Protein AF-A0A183MLJ4-F1 (afdb_monomer_lite)

Radius of gyration: 19.02 Å; chains: 1; bounding box: 50×41×54 Å

Sequence (228 aa):
MSKSRGNQIDPIVEQSALLSDELNNNVITPAESDLLRYVLLRLPLLTFDGTYSREMARKMINTELVNWIGNLLSRITSESLNPEQSIIQINRKQVDDMFHDDNSDMEFFDNLDNISHHFDKFWWYEAQPHRAIEEVLRIIRQTNTFITRHSPWTEKELLKKQFILSVVSESLRICALLLQPVIPNLSIRLLHRLGIYYEGKKEQNQSNIINGARVLGENSGKFLRKIK

Organism: NCBI:txid48269

InterPro domains:
  IPR009080 Aminoacyl-tRNA synthetase, class Ia, anticodon-binding [SSF47323] (65-197)
  IPR015413 Methionyl/Leucyl tRNA synthetase [PF09334] (26-76)
  IPR023457 Methionine-tRNA synthetase, type 2 [PTHR43326] (1-202)

Structure (mmCIF, N/CA/C/O backbone):
data_AF-A0A183MLJ4-F1
#
_entry.id   AF-A0A183MLJ4-F1
#
loop_
_atom_site.group_PDB
_atom_site.id
_atom_site.type_symbol
_atom_site.label_atom_id
_atom_site.label_alt_id
_atom_site.label_comp_id
_atom_site.label_asym_id
_atom_site.label_entity_id
_atom_site.label_seq_id
_atom_site.pdbx_PDB_ins_code
_atom_site.Cartn_x
_atom_site.Cartn_y
_atom_site.Cartn_z
_atom_site.occupancy
_atom_site.B_iso_or_equiv
_atom_site.auth_seq_id
_atom_site.auth_comp_id
_atom_site.auth_asym_id
_atom_site.auth_atom_id
_atom_site.pdbx_PDB_model_num
ATOM 1 N N . MET A 1 1 ? 20.847 0.284 -25.171 1.00 70.31 1 MET A N 1
ATOM 2 C CA . MET A 1 1 ? 21.485 -1.018 -24.855 1.00 70.31 1 MET A CA 1
ATOM 3 C C . MET A 1 1 ? 22.006 -1.651 -26.140 1.00 70.31 1 MET A C 1
ATOM 5 O O . MET A 1 1 ? 21.315 -1.555 -27.144 1.00 70.31 1 MET A O 1
ATOM 9 N N . SER A 1 2 ? 23.196 -2.259 -26.148 1.00 71.25 2 SER A N 1
ATOM 10 C CA . SER A 1 2 ? 23.773 -2.922 -27.327 1.00 71.25 2 SER A CA 1
ATOM 11 C C . SER A 1 2 ? 24.481 -4.226 -26.957 1.00 71.25 2 SER A C 1
ATOM 13 O O . SER A 1 2 ? 25.351 -4.242 -26.085 1.00 71.25 2 SER A O 1
ATOM 15 N N . LYS A 1 3 ? 24.183 -5.299 -27.702 1.00 71.38 3 LYS A N 1
ATOM 16 C CA . LYS A 1 3 ? 24.902 -6.580 -27.606 1.00 71.38 3 LYS A CA 1
ATOM 17 C C . LYS A 1 3 ? 26.397 -6.414 -27.884 1.00 71.38 3 LYS A C 1
ATOM 19 O O . LYS A 1 3 ? 27.216 -6.985 -27.177 1.00 71.38 3 LYS A O 1
ATOM 24 N N . SER A 1 4 ? 26.760 -5.568 -28.852 1.00 77.12 4 SER A N 1
ATOM 25 C CA . SER A 1 4 ? 28.161 -5.334 -29.231 1.00 77.12 4 SER A CA 1
ATOM 26 C C . SER A 1 4 ? 28.966 -4.549 -28.193 1.00 77.12 4 SER A C 1
ATOM 28 O O . SER A 1 4 ? 30.190 -4.573 -28.236 1.00 77.12 4 SER A O 1
ATOM 30 N N . ARG A 1 5 ? 28.295 -3.858 -27.259 1.00 77.38 5 ARG A N 1
ATOM 31 C CA . ARG A 1 5 ? 28.936 -3.093 -26.175 1.00 77.38 5 ARG A CA 1
ATOM 32 C C . ARG A 1 5 ? 28.880 -3.809 -24.822 1.00 77.38 5 ARG A C 1
ATOM 34 O O . ARG A 1 5 ? 29.256 -3.213 -23.820 1.00 77.38 5 ARG A O 1
ATOM 41 N N . GLY A 1 6 ? 28.371 -5.044 -24.777 1.00 77.56 6 GLY A N 1
ATOM 42 C CA . GLY A 1 6 ? 28.271 -5.837 -23.546 1.00 77.56 6 GLY A CA 1
ATOM 43 C C . GLY A 1 6 ? 27.315 -5.273 -22.485 1.00 77.56 6 GLY A C 1
ATOM 44 O O . GLY A 1 6 ? 27.345 -5.728 -21.351 1.00 77.56 6 GLY A O 1
ATOM 45 N N . ASN A 1 7 ? 26.460 -4.300 -22.826 1.00 80.19 7 ASN A N 1
ATOM 46 C CA . ASN A 1 7 ? 25.533 -3.646 -21.891 1.00 80.19 7 ASN A CA 1
ATOM 47 C C . ASN A 1 7 ? 24.066 -4.023 -22.158 1.00 80.19 7 ASN A C 1
ATOM 49 O O . ASN A 1 7 ? 23.165 -3.181 -22.108 1.00 80.19 7 ASN A O 1
ATOM 53 N N . GLN A 1 8 ? 23.832 -5.285 -22.518 1.00 83.00 8 GLN A N 1
ATOM 54 C CA . GLN A 1 8 ? 22.487 -5.829 -22.661 1.00 83.00 8 GLN A CA 1
ATOM 55 C C . GLN A 1 8 ? 21.917 -6.174 -21.279 1.00 83.00 8 GLN A C 1
ATOM 57 O O . GLN A 1 8 ? 22.588 -6.798 -20.466 1.00 83.00 8 GLN A O 1
ATOM 62 N N . ILE A 1 9 ? 20.661 -5.804 -21.052 1.00 81.88 9 ILE A N 1
ATOM 63 C CA . ILE A 1 9 ? 19.852 -6.242 -19.919 1.00 81.88 9 ILE A CA 1
ATOM 64 C C . ILE A 1 9 ? 18.828 -7.229 -20.476 1.00 81.88 9 ILE A C 1
ATOM 66 O O . ILE A 1 9 ? 18.000 -6.864 -21.311 1.00 81.88 9 ILE A O 1
ATOM 70 N N . ASP A 1 10 ? 18.930 -8.488 -20.069 1.00 87.50 10 ASP A N 1
ATOM 71 C CA . ASP A 1 10 ? 17.889 -9.482 -20.318 1.00 87.50 10 ASP A CA 1
ATOM 72 C C . ASP A 1 10 ? 16.854 -9.368 -19.188 1.00 87.50 10 ASP A C 1
ATOM 74 O O . ASP A 1 10 ? 17.240 -9.499 -18.026 1.00 87.50 10 ASP A O 1
ATOM 78 N N . PRO A 1 11 ? 15.568 -9.102 -19.476 1.00 87.06 11 PRO A N 1
ATOM 79 C CA . PRO A 1 11 ? 14.565 -8.887 -18.437 1.00 87.06 11 PRO A CA 1
ATOM 80 C C . PRO A 1 11 ? 14.338 -10.117 -17.548 1.00 87.06 11 PRO A C 1
ATOM 82 O O . PRO A 1 11 ? 14.032 -9.950 -16.371 1.00 87.06 11 PRO A O 1
ATOM 85 N N . ILE A 1 12 ? 14.513 -11.336 -18.069 1.00 84.44 12 ILE A N 1
ATOM 86 C CA . ILE A 1 12 ? 14.344 -12.572 -17.291 1.00 84.44 12 ILE A CA 1
ATOM 87 C C . ILE A 1 12 ? 15.508 -12.715 -16.309 1.00 84.44 12 ILE A C 1
ATOM 89 O O . ILE A 1 12 ? 15.307 -12.972 -15.123 1.00 84.44 12 ILE A O 1
ATOM 93 N N . VAL A 1 13 ? 16.734 -12.490 -16.788 1.00 85.69 13 VAL A N 1
ATOM 94 C CA . VAL A 1 13 ? 17.936 -12.537 -15.941 1.00 85.69 13 VAL A CA 1
ATOM 95 C C . VAL A 1 13 ? 17.925 -11.399 -14.921 1.00 85.69 13 VAL A C 1
ATOM 97 O O . VAL A 1 13 ? 18.257 -11.605 -13.754 1.00 85.69 13 VAL A O 1
ATOM 100 N N . GLU A 1 14 ? 17.516 -10.201 -15.339 1.00 87.69 14 GLU A N 1
ATOM 101 C CA . GLU A 1 14 ? 17.486 -9.020 -14.482 1.00 87.69 14 GLU A CA 1
ATOM 102 C C . GLU A 1 14 ? 16.466 -9.163 -13.355 1.00 87.69 14 GLU A C 1
ATOM 104 O O . GLU A 1 14 ? 16.738 -8.731 -12.240 1.00 87.69 14 GLU A O 1
ATOM 109 N N . GLN A 1 15 ? 15.330 -9.818 -13.598 1.00 86.25 15 GLN A N 1
ATOM 110 C CA . GLN A 1 15 ? 14.342 -10.099 -12.558 1.00 86.25 15 GLN A CA 1
ATOM 111 C C . GLN A 1 15 ? 14.929 -10.937 -11.412 1.00 86.25 15 GLN A C 1
ATOM 113 O O . GLN A 1 15 ? 14.694 -10.624 -10.245 1.00 86.25 15 GLN A O 1
ATOM 118 N N . SER A 1 16 ? 15.742 -11.949 -11.726 1.00 83.25 16 SER A N 1
ATOM 119 C CA . SER A 1 16 ? 16.463 -12.735 -10.717 1.00 83.25 16 SER A CA 1
ATOM 120 C C . SER A 1 16 ? 17.559 -11.911 -10.042 1.00 83.25 16 SER A C 1
ATOM 122 O O . SER A 1 16 ? 17.657 -11.876 -8.815 1.00 83.25 16 SER A O 1
ATOM 124 N N . ALA A 1 17 ? 18.360 -11.200 -10.839 1.00 85.31 17 ALA A N 1
ATOM 125 C CA . ALA A 1 17 ? 19.491 -10.422 -10.346 1.00 85.31 17 ALA A CA 1
ATOM 126 C C . ALA A 1 17 ? 19.062 -9.224 -9.480 1.00 85.31 17 ALA A C 1
ATOM 128 O O . ALA A 1 17 ? 19.804 -8.781 -8.601 1.00 85.31 17 ALA A O 1
ATOM 129 N N . LEU A 1 18 ? 17.844 -8.707 -9.676 1.00 85.00 18 LEU A N 1
ATOM 130 C CA . LEU A 1 18 ? 17.251 -7.690 -8.815 1.00 85.00 18 LEU A CA 1
ATOM 131 C C . LEU A 1 18 ? 17.176 -8.160 -7.363 1.00 85.00 18 LEU A C 1
ATOM 133 O O . LEU A 1 18 ? 17.437 -7.352 -6.480 1.00 85.00 18 LEU A O 1
ATOM 137 N N . LEU A 1 19 ? 16.867 -9.436 -7.116 1.00 80.56 19 LEU A N 1
ATOM 138 C CA . LEU A 1 19 ? 16.612 -9.986 -5.780 1.00 80.56 19 LEU A CA 1
ATOM 139 C C . LEU A 1 19 ? 17.887 -10.387 -5.023 1.00 80.56 19 LEU A C 1
ATOM 141 O O . LEU A 1 19 ? 17.905 -10.322 -3.792 1.00 80.56 19 L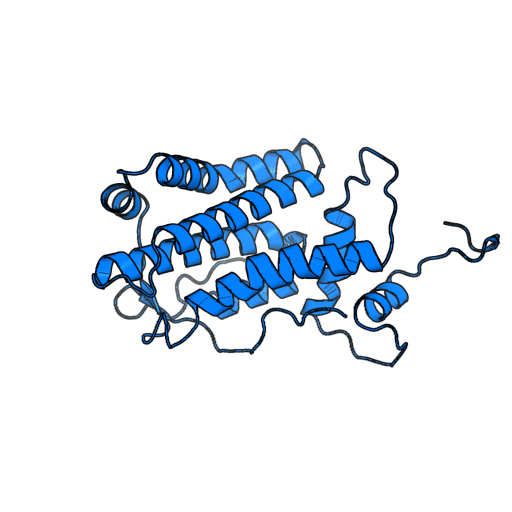EU A O 1
ATOM 145 N N . SER A 1 20 ? 18.931 -10.818 -5.734 1.00 70.38 20 SER A N 1
ATOM 146 C CA . SER A 1 20 ? 20.221 -11.210 -5.155 1.00 70.38 20 SER A CA 1
ATOM 147 C C . SER A 1 20 ? 21.379 -10.960 -6.119 1.00 70.38 20 SER A C 1
ATOM 149 O O . SER A 1 20 ? 21.239 -11.145 -7.324 1.00 70.38 20 SER A O 1
ATOM 151 N N . ASP A 1 21 ? 22.542 -10.583 -5.579 1.00 61.88 21 ASP A N 1
ATOM 152 C CA . ASP A 1 21 ? 23.786 -10.452 -6.358 1.00 61.88 21 ASP A CA 1
ATOM 153 C C . ASP A 1 21 ? 24.355 -11.808 -6.803 1.00 61.88 21 ASP A C 1
ATOM 155 O O . ASP A 1 21 ? 25.100 -11.886 -7.777 1.00 61.88 21 ASP A O 1
ATOM 159 N N . GLU A 1 22 ? 23.965 -12.887 -6.125 1.00 54.88 22 GLU A N 1
ATOM 160 C CA . GLU A 1 22 ? 24.273 -14.251 -6.538 1.00 54.88 22 GLU A CA 1
ATOM 161 C C . GLU A 1 22 ? 23.242 -14.725 -7.570 1.00 54.88 22 GLU A C 1
ATOM 163 O O . GLU A 1 22 ? 22.036 -14.747 -7.295 1.00 54.88 22 GLU A O 1
ATOM 168 N N . LEU A 1 23 ? 23.729 -15.144 -8.745 1.00 50.34 23 LEU A N 1
ATOM 169 C CA . LEU A 1 23 ? 22.991 -15.904 -9.762 1.00 50.34 23 LEU A CA 1
ATOM 170 C C . LEU A 1 23 ? 22.697 -17.325 -9.247 1.00 50.34 23 LEU A C 1
ATOM 172 O O . LEU A 1 23 ? 23.094 -18.317 -9.851 1.00 50.34 23 LEU A O 1
ATOM 176 N N . ASN A 1 24 ? 22.040 -17.449 -8.099 1.00 48.59 24 ASN A N 1
ATOM 177 C CA . ASN A 1 24 ? 21.508 -18.736 -7.678 1.00 48.59 24 ASN A CA 1
ATOM 178 C C . ASN A 1 24 ? 20.204 -18.974 -8.441 1.00 48.59 24 ASN A C 1
ATOM 180 O O . ASN A 1 24 ? 19.460 -18.024 -8.693 1.00 48.59 24 ASN A O 1
ATOM 184 N N . ASN A 1 25 ? 19.933 -20.235 -8.799 1.00 52.12 25 ASN A N 1
ATOM 185 C CA . ASN A 1 25 ? 18.685 -20.739 -9.396 1.00 52.12 25 ASN A CA 1
ATOM 186 C C . ASN A 1 25 ? 17.477 -20.548 -8.450 1.00 52.12 25 ASN A C 1
ATOM 188 O O . ASN A 1 25 ? 16.761 -21.491 -8.116 1.00 52.12 25 ASN A O 1
ATOM 192 N N . ASN A 1 26 ? 17.272 -19.333 -7.954 1.00 60.41 26 ASN A N 1
ATOM 193 C CA . ASN A 1 26 ? 16.190 -18.983 -7.067 1.00 60.41 26 ASN A CA 1
ATOM 194 C C . ASN A 1 26 ? 14.918 -18.915 -7.902 1.00 60.41 26 ASN A C 1
ATOM 196 O O . ASN A 1 26 ? 14.792 -18.100 -8.814 1.00 60.41 26 ASN A O 1
ATOM 200 N N . VAL A 1 27 ? 13.973 -19.788 -7.573 1.00 71.00 27 VAL A N 1
ATOM 201 C CA . VAL A 1 27 ? 12.612 -19.715 -8.094 1.00 71.00 27 VAL A CA 1
ATOM 202 C C . VAL A 1 27 ? 12.023 -18.372 -7.655 1.00 71.00 27 VAL A C 1
ATOM 204 O O . VAL A 1 27 ? 11.828 -18.140 -6.462 1.00 71.00 27 VAL A O 1
ATOM 207 N N . ILE A 1 28 ? 11.780 -17.479 -8.617 1.00 80.25 28 ILE A N 1
ATOM 208 C CA . ILE A 1 28 ? 11.116 -16.192 -8.388 1.00 80.25 28 ILE A CA 1
ATOM 209 C C . ILE A 1 28 ? 9.678 -16.478 -7.950 1.00 80.25 28 ILE A C 1
ATOM 211 O O . ILE A 1 28 ? 8.935 -17.182 -8.637 1.00 80.25 28 ILE A O 1
ATOM 215 N N . THR A 1 29 ? 9.265 -15.934 -6.807 1.00 86.50 29 THR A N 1
ATOM 216 C CA . THR A 1 29 ? 7.864 -16.037 -6.377 1.00 86.50 29 THR A CA 1
ATOM 217 C C . THR A 1 29 ? 6.958 -15.174 -7.268 1.00 86.50 29 THR A C 1
ATOM 219 O O . THR A 1 29 ? 7.413 -14.163 -7.808 1.00 86.50 29 THR A O 1
ATOM 222 N N . PRO A 1 30 ? 5.649 -15.472 -7.387 1.00 86.19 30 PRO A N 1
ATOM 223 C CA . PRO A 1 30 ? 4.733 -14.626 -8.158 1.00 86.19 30 PRO A CA 1
ATOM 224 C C . PRO A 1 30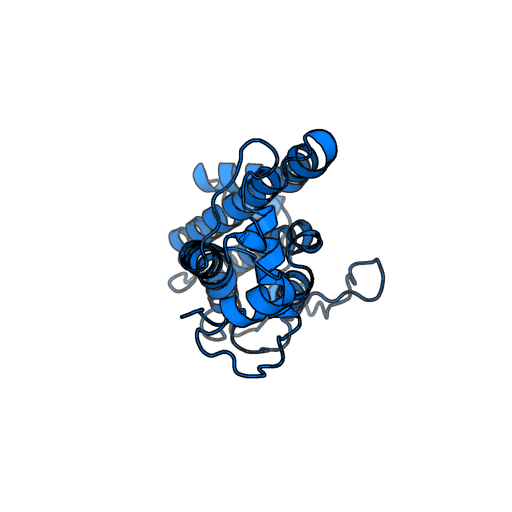 ? 4.778 -13.147 -7.741 1.00 86.19 30 PRO A C 1
ATOM 226 O O . PRO A 1 30 ? 4.833 -12.265 -8.591 1.00 86.19 30 PRO A O 1
ATOM 229 N N . ALA A 1 31 ? 4.861 -12.863 -6.437 1.00 86.38 31 ALA A N 1
ATOM 230 C CA . ALA A 1 31 ? 4.999 -11.504 -5.911 1.00 86.38 31 ALA A CA 1
ATOM 231 C C . ALA A 1 31 ? 6.305 -10.814 -6.348 1.00 86.38 31 ALA A C 1
ATOM 233 O O . ALA A 1 31 ? 6.305 -9.631 -6.677 1.00 86.38 31 ALA A O 1
ATOM 234 N N . GLU A 1 32 ? 7.421 -11.541 -6.382 1.00 89.75 32 GLU A N 1
ATOM 235 C CA . GLU A 1 32 ? 8.702 -11.002 -6.851 1.00 89.75 32 GLU A CA 1
ATOM 236 C C . GLU A 1 32 ? 8.722 -10.775 -8.364 1.00 89.75 32 GLU A C 1
ATOM 238 O O . GLU A 1 32 ? 9.442 -9.901 -8.852 1.00 89.75 32 GLU A O 1
ATOM 243 N N . SER A 1 33 ? 7.885 -11.500 -9.110 1.00 91.00 33 SER A N 1
ATOM 244 C CA . SER A 1 33 ? 7.780 -11.303 -10.552 1.00 91.00 33 SER A CA 1
ATOM 245 C C . SER A 1 33 ? 7.231 -9.915 -10.930 1.00 91.00 33 SER A C 1
ATOM 247 O O . SER A 1 33 ? 7.513 -9.389 -12.009 1.00 91.00 33 SER A O 1
ATOM 249 N N . ASP A 1 34 ? 6.521 -9.260 -10.010 1.00 95.38 34 ASP A N 1
ATOM 250 C CA . ASP A 1 34 ? 5.965 -7.925 -10.216 1.00 95.38 34 ASP A CA 1
ATOM 251 C C . ASP A 1 34 ? 7.020 -6.807 -10.196 1.00 95.38 34 ASP A C 1
ATOM 253 O O . ASP A 1 34 ? 6.796 -5.733 -10.753 1.00 95.38 34 ASP A O 1
ATOM 257 N N . LEU A 1 35 ? 8.178 -7.039 -9.575 1.00 95.06 35 LEU A N 1
ATOM 258 C CA . LEU A 1 35 ? 9.088 -5.964 -9.174 1.00 95.06 35 LEU A CA 1
ATOM 259 C C . LEU A 1 35 ? 9.762 -5.253 -10.348 1.00 95.06 35 LEU A C 1
ATOM 261 O O . LEU A 1 35 ? 9.840 -4.026 -10.355 1.00 95.06 35 LEU A O 1
ATOM 265 N N . LEU A 1 36 ? 10.218 -5.998 -11.359 1.00 93.62 36 LEU A N 1
ATOM 266 C CA . LEU A 1 36 ? 10.810 -5.383 -12.549 1.00 93.62 36 LEU A CA 1
ATOM 267 C C . LEU A 1 36 ? 9.765 -4.550 -13.306 1.00 93.62 36 LEU A C 1
ATOM 269 O O . LEU A 1 36 ? 10.058 -3.436 -13.731 1.00 93.62 36 LEU A O 1
ATOM 273 N N . ARG A 1 37 ? 8.525 -5.045 -13.417 1.00 94.56 37 ARG A N 1
ATOM 274 C CA . ARG A 1 37 ? 7.428 -4.298 -14.050 1.00 94.56 37 ARG A CA 1
ATOM 275 C C . ARG A 1 37 ? 7.083 -3.032 -13.278 1.00 94.56 37 ARG A C 1
ATOM 277 O O . ARG A 1 37 ? 6.897 -1.995 -13.909 1.00 94.56 37 ARG A O 1
ATOM 284 N N . TYR A 1 38 ? 7.049 -3.100 -11.948 1.00 96.25 38 TYR A N 1
ATOM 285 C CA . TYR A 1 38 ? 6.877 -1.919 -11.109 1.00 96.25 38 TYR A CA 1
ATOM 286 C C . TYR A 1 38 ? 7.922 -0.854 -11.437 1.00 96.25 38 TYR A C 1
ATOM 288 O O . TYR A 1 38 ? 7.561 0.267 -11.777 1.00 96.25 38 TYR A O 1
ATOM 296 N N . VAL A 1 39 ? 9.208 -1.220 -11.419 1.00 94.88 39 VAL A N 1
ATOM 297 C CA . VAL A 1 39 ? 10.310 -0.286 -11.690 1.00 94.88 39 VAL A CA 1
ATOM 298 C C . VAL A 1 39 ? 10.195 0.324 -13.087 1.00 94.88 39 VAL A C 1
ATOM 300 O O . VAL A 1 39 ? 10.309 1.537 -13.234 1.00 94.88 39 VAL A O 1
ATOM 303 N N . LEU A 1 40 ? 9.925 -0.486 -14.114 1.00 93.19 40 LEU A N 1
ATOM 304 C CA . LEU A 1 40 ? 9.816 0.003 -15.491 1.00 93.19 40 LEU A CA 1
ATOM 305 C C . LEU A 1 40 ? 8.631 0.961 -15.690 1.00 93.19 40 LEU A C 1
ATOM 307 O O . LEU A 1 40 ? 8.785 1.966 -16.377 1.00 93.19 40 LEU A O 1
ATOM 311 N N . LEU A 1 41 ? 7.474 0.689 -15.075 1.00 94.69 41 LEU A N 1
ATOM 312 C CA . LEU A 1 41 ? 6.295 1.563 -15.159 1.00 94.69 41 LEU A CA 1
ATOM 313 C C . LEU A 1 41 ? 6.410 2.812 -14.279 1.00 94.69 41 LEU A C 1
ATOM 315 O O . LEU A 1 41 ? 5.785 3.831 -14.569 1.00 94.69 41 LEU A O 1
ATOM 319 N N . ARG A 1 42 ? 7.199 2.736 -13.205 1.00 94.69 42 ARG A N 1
ATOM 320 C CA . ARG A 1 42 ? 7.469 3.844 -12.286 1.00 94.69 42 ARG A CA 1
ATOM 321 C C . ARG A 1 42 ? 8.423 4.881 -12.882 1.00 94.69 42 ARG A C 1
ATOM 323 O O . ARG A 1 42 ? 8.361 6.049 -12.496 1.00 94.69 42 ARG A O 1
ATOM 330 N N . LEU A 1 43 ? 9.284 4.471 -13.814 1.00 91.12 43 LEU A N 1
ATOM 331 C CA . LEU A 1 43 ? 10.183 5.361 -14.543 1.00 91.12 43 LEU A CA 1
ATOM 332 C C . LEU A 1 43 ? 9.430 6.165 -15.624 1.00 91.12 43 LEU A C 1
ATOM 334 O O . LEU A 1 43 ? 8.555 5.623 -16.301 1.00 91.12 43 LEU A O 1
ATOM 338 N N . PRO A 1 44 ? 9.785 7.444 -15.855 1.00 81.31 44 PRO A N 1
ATOM 339 C CA . PRO A 1 44 ? 9.145 8.301 -16.858 1.00 81.31 44 PRO A CA 1
ATOM 340 C C . PRO A 1 44 ? 9.645 8.008 -18.290 1.00 81.31 44 PRO A C 1
ATOM 342 O O . PRO A 1 44 ? 10.026 8.911 -19.029 1.00 81.31 44 PRO A O 1
ATOM 345 N N . LEU A 1 45 ? 9.653 6.734 -18.697 1.00 74.62 45 LEU A N 1
ATOM 346 C CA . LEU A 1 45 ? 10.289 6.270 -19.942 1.00 74.62 45 LEU A CA 1
ATOM 347 C C . LEU A 1 45 ? 9.587 6.725 -21.230 1.00 74.62 45 LEU A C 1
ATOM 349 O O . LEU A 1 45 ? 10.143 6.575 -22.311 1.00 74.62 45 LEU A O 1
ATOM 353 N N . LEU A 1 46 ? 8.359 7.243 -21.135 1.00 70.12 46 LEU A N 1
ATOM 354 C CA . LEU A 1 46 ? 7.586 7.704 -22.296 1.00 70.12 46 LEU A CA 1
ATOM 355 C C . LEU A 1 46 ? 7.837 9.174 -22.640 1.00 70.12 46 LEU A C 1
ATOM 357 O O . LEU A 1 46 ? 7.511 9.607 -23.741 1.00 70.12 46 LEU A O 1
ATOM 361 N N . THR A 1 47 ? 8.390 9.943 -21.703 1.00 69.25 47 THR A N 1
ATOM 362 C CA . THR A 1 47 ? 8.675 11.371 -21.884 1.00 69.25 47 THR A CA 1
ATOM 363 C C . THR A 1 47 ? 10.160 11.641 -22.076 1.00 69.25 47 THR A C 1
ATOM 365 O O . THR A 1 47 ? 10.510 12.556 -22.817 1.00 69.25 47 THR A O 1
ATOM 368 N N . PHE A 1 48 ? 11.031 10.845 -21.452 1.00 76.44 48 PHE A N 1
ATOM 369 C CA . PHE A 1 48 ? 12.480 11.004 -21.543 1.00 76.44 48 PHE A CA 1
ATOM 370 C C . PHE A 1 48 ? 13.190 9.650 -21.548 1.00 76.44 48 PHE A C 1
ATOM 372 O O . PHE A 1 48 ? 12.689 8.668 -20.995 1.00 76.44 48 PHE A O 1
ATOM 379 N N . ASP A 1 49 ? 14.403 9.623 -22.099 1.00 79.12 49 ASP A N 1
ATOM 380 C CA . ASP A 1 49 ? 15.297 8.476 -21.966 1.00 79.12 49 ASP A CA 1
ATOM 381 C C . ASP A 1 49 ? 15.672 8.285 -20.490 1.00 79.12 49 ASP A C 1
ATOM 383 O O . ASP A 1 49 ? 16.424 9.067 -19.903 1.00 79.12 49 ASP A O 1
ATOM 387 N N . GLY A 1 50 ? 15.126 7.240 -19.868 1.00 74.88 50 GLY A N 1
ATOM 388 C CA . GLY A 1 50 ? 15.431 6.903 -18.483 1.00 74.88 50 GLY A CA 1
ATOM 389 C C . GLY A 1 50 ? 16.742 6.139 -18.348 1.00 74.88 50 GLY A C 1
ATOM 390 O O . GLY A 1 50 ? 17.069 5.259 -19.147 1.00 74.88 50 GLY A O 1
ATOM 391 N N . THR A 1 51 ? 17.479 6.431 -17.281 1.00 82.75 51 THR A N 1
ATOM 392 C CA . THR A 1 51 ? 18.598 5.600 -16.845 1.00 82.75 51 THR A CA 1
ATOM 393 C C . THR A 1 51 ? 18.091 4.506 -15.914 1.00 82.75 51 THR A C 1
ATOM 395 O O . THR A 1 51 ? 17.256 4.730 -15.040 1.00 82.75 51 THR A O 1
ATOM 398 N N . TYR A 1 52 ? 18.605 3.296 -16.107 1.00 87.62 52 TYR A N 1
ATOM 399 C CA . TYR A 1 52 ? 18.336 2.165 -15.232 1.00 87.62 52 TYR A CA 1
ATOM 400 C C . TYR A 1 52 ? 19.634 1.731 -14.560 1.00 87.62 52 TYR A C 1
ATOM 402 O O . TYR A 1 52 ? 20.647 1.512 -15.227 1.00 87.62 52 TYR A O 1
ATOM 410 N N . SER A 1 53 ? 19.583 1.557 -13.243 1.00 89.81 53 SER A N 1
ATOM 411 C CA . SER A 1 53 ? 20.577 0.797 -12.499 1.00 89.81 53 SER A CA 1
ATOM 412 C C . SER A 1 53 ? 19.872 -0.118 -11.507 1.00 89.81 53 SER A C 1
ATOM 414 O O . SER A 1 53 ? 18.808 0.207 -10.969 1.00 89.81 53 SER A O 1
ATOM 416 N N . ARG A 1 54 ? 20.488 -1.268 -11.238 1.00 91.00 54 ARG A N 1
ATOM 417 C CA . ARG A 1 54 ? 19.966 -2.226 -10.265 1.00 91.00 54 ARG A CA 1
ATOM 418 C C . ARG A 1 54 ? 19.876 -1.621 -8.865 1.00 91.00 54 ARG A C 1
ATOM 420 O O . ARG A 1 54 ? 18.894 -1.836 -8.166 1.00 91.00 54 ARG A O 1
ATOM 427 N N . GLU A 1 55 ? 20.854 -0.805 -8.482 1.00 91.62 55 GLU A N 1
ATOM 428 C CA . GLU A 1 55 ? 20.853 -0.082 -7.207 1.00 91.62 55 GLU A CA 1
ATOM 429 C C . GLU A 1 55 ? 19.634 0.845 -7.074 1.00 91.62 55 GLU A C 1
ATOM 431 O O . GLU A 1 55 ? 18.931 0.812 -6.061 1.00 91.62 55 GLU A O 1
ATOM 436 N N . MET A 1 56 ? 19.327 1.621 -8.122 1.00 92.62 56 MET A N 1
ATOM 437 C CA . MET A 1 56 ? 18.146 2.485 -8.154 1.00 92.62 56 MET A CA 1
ATOM 438 C C . MET A 1 56 ? 16.862 1.664 -8.012 1.00 92.62 56 MET A C 1
ATOM 440 O O . MET A 1 56 ? 16.008 1.997 -7.189 1.00 92.62 56 MET A O 1
ATOM 444 N N . ALA A 1 57 ? 16.741 0.576 -8.775 1.00 94.00 57 ALA A N 1
ATOM 445 C CA . ALA A 1 57 ? 15.586 -0.312 -8.736 1.00 94.00 57 ALA A CA 1
ATOM 446 C C . ALA A 1 57 ? 15.365 -0.904 -7.332 1.00 94.00 57 ALA A C 1
ATOM 448 O O . ALA A 1 57 ? 14.265 -0.818 -6.782 1.00 94.00 57 ALA A O 1
ATOM 449 N N . ARG A 1 58 ? 16.425 -1.423 -6.697 1.00 94.62 58 ARG A N 1
ATOM 450 C CA . ARG A 1 58 ? 16.376 -1.957 -5.325 1.00 94.62 58 ARG A CA 1
ATOM 451 C C . ARG A 1 58 ? 15.959 -0.895 -4.312 1.00 94.62 58 ARG A C 1
ATOM 453 O O . ARG A 1 58 ? 15.107 -1.154 -3.460 1.00 94.62 58 ARG A O 1
ATOM 460 N N . LYS A 1 59 ? 16.521 0.315 -4.404 1.00 95.50 59 LYS A N 1
ATOM 461 C CA . LYS A 1 59 ? 16.178 1.439 -3.518 1.00 95.50 59 LYS A CA 1
ATOM 462 C C . LYS A 1 59 ? 14.715 1.858 -3.662 1.00 95.50 59 LYS A C 1
ATOM 464 O O . LYS A 1 59 ? 14.058 2.101 -2.647 1.00 95.50 59 LYS A O 1
ATOM 469 N N . MET A 1 60 ? 14.217 1.910 -4.894 1.00 96.12 60 MET A N 1
ATOM 470 C CA . MET A 1 60 ? 12.829 2.233 -5.220 1.00 96.12 60 MET A CA 1
ATOM 471 C C . MET A 1 60 ? 11.876 1.193 -4.621 1.00 96.12 60 MET A C 1
ATOM 473 O O . MET A 1 60 ? 11.028 1.546 -3.808 1.00 96.12 60 MET A O 1
ATOM 477 N N . ILE A 1 61 ? 12.095 -0.098 -4.896 1.00 96.50 61 ILE A N 1
ATOM 478 C CA . ILE A 1 61 ? 11.276 -1.195 -4.353 1.00 96.50 61 ILE A CA 1
ATOM 479 C C . ILE A 1 61 ? 11.277 -1.193 -2.819 1.00 96.50 61 ILE A C 1
ATOM 481 O O . ILE A 1 61 ? 10.224 -1.289 -2.186 1.00 96.50 61 ILE A O 1
ATOM 485 N N . ASN A 1 62 ? 12.454 -1.063 -2.202 1.00 96.25 62 ASN A N 1
ATOM 486 C CA . ASN A 1 62 ? 12.572 -1.050 -0.747 1.00 96.25 62 ASN A CA 1
ATOM 487 C C . ASN A 1 62 ? 11.838 0.140 -0.122 1.00 96.25 62 ASN A C 1
ATOM 489 O O . ASN A 1 62 ? 11.195 -0.005 0.913 1.00 96.25 62 ASN A O 1
ATOM 493 N N . THR A 1 63 ? 11.933 1.318 -0.731 1.00 97.62 63 THR A N 1
ATOM 494 C CA . THR A 1 63 ? 11.259 2.514 -0.217 1.00 97.62 63 THR A CA 1
ATOM 495 C C . THR A 1 63 ? 9.750 2.418 -0.410 1.00 97.62 63 THR A C 1
ATOM 497 O O . THR A 1 63 ? 8.997 2.536 0.552 1.00 97.62 63 THR A O 1
ATOM 500 N N . GLU A 1 64 ? 9.300 2.171 -1.634 1.00 97.88 64 GLU A N 1
ATOM 501 C CA . GLU A 1 64 ? 7.897 2.355 -1.999 1.00 97.88 64 GLU A CA 1
ATOM 502 C C . GLU A 1 64 ? 7.051 1.110 -1.673 1.00 97.88 64 GLU A C 1
ATOM 504 O O . GLU A 1 64 ? 5.993 1.224 -1.056 1.00 97.88 64 GLU A O 1
ATOM 509 N N . LEU A 1 65 ? 7.527 -0.100 -1.989 1.00 97.75 65 LEU A N 1
ATOM 510 C CA . LEU A 1 65 ? 6.749 -1.332 -1.786 1.00 97.75 65 LEU A CA 1
ATOM 511 C C . LEU A 1 65 ? 6.970 -1.948 -0.401 1.00 97.75 65 LEU A C 1
ATOM 513 O O . LEU A 1 65 ? 6.012 -2.325 0.277 1.00 97.75 65 LEU A O 1
ATOM 517 N N . VAL A 1 66 ? 8.225 -2.052 0.044 1.00 96.19 66 VAL A N 1
ATOM 518 C CA . VAL A 1 66 ? 8.531 -2.658 1.351 1.00 96.19 66 VAL A CA 1
ATOM 519 C C . VAL A 1 66 ? 8.184 -1.686 2.477 1.00 96.19 66 VAL A C 1
ATOM 521 O O . VAL A 1 66 ? 7.414 -2.035 3.374 1.00 96.19 66 VAL A O 1
ATOM 524 N N . ASN A 1 67 ? 8.722 -0.463 2.437 1.00 96.62 67 ASN A N 1
ATOM 525 C CA . ASN A 1 67 ? 8.601 0.444 3.572 1.00 96.62 67 ASN A CA 1
ATOM 526 C C . ASN A 1 67 ? 7.249 1.154 3.642 1.00 96.62 67 ASN A C 1
ATOM 528 O O . ASN A 1 67 ? 6.686 1.215 4.731 1.00 96.62 67 ASN A O 1
ATOM 532 N N . TRP A 1 68 ? 6.727 1.703 2.542 1.00 98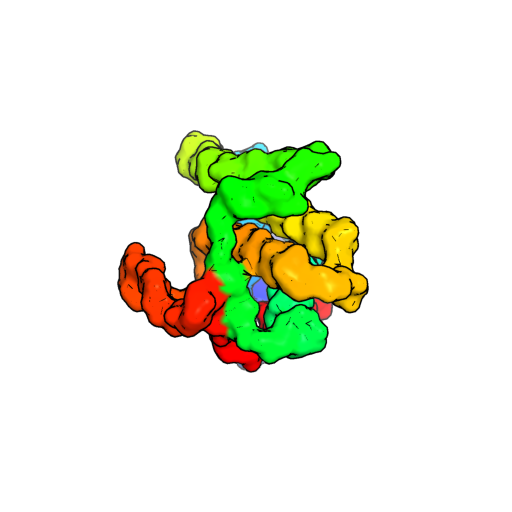.12 68 TRP A N 1
ATOM 533 C CA . TRP A 1 68 ? 5.479 2.474 2.605 1.00 98.12 68 TRP A CA 1
ATOM 534 C C . TRP A 1 68 ? 4.226 1.597 2.631 1.00 98.12 68 TRP A C 1
ATOM 536 O O . TRP A 1 68 ? 3.335 1.858 3.437 1.00 98.12 68 TRP A O 1
ATOM 546 N N . ILE A 1 69 ? 4.161 0.552 1.799 1.00 98.25 69 ILE A N 1
ATOM 547 C CA . ILE A 1 69 ? 3.007 -0.362 1.749 1.00 98.25 69 ILE A CA 1
ATOM 548 C C . ILE A 1 69 ? 3.165 -1.493 2.769 1.00 98.25 69 ILE A C 1
ATOM 550 O O . ILE A 1 69 ? 2.311 -1.680 3.636 1.00 98.25 69 ILE A O 1
ATOM 554 N N . GLY A 1 70 ? 4.267 -2.243 2.690 1.00 96.69 70 GLY A N 1
ATOM 555 C CA . GLY A 1 70 ? 4.468 -3.450 3.492 1.00 96.69 70 GLY A CA 1
ATOM 556 C C . GLY A 1 70 ? 4.454 -3.197 5.000 1.00 96.69 70 GLY A C 1
ATOM 557 O O . GLY A 1 70 ? 3.761 -3.906 5.734 1.00 96.69 70 GLY A O 1
ATOM 558 N N . ASN A 1 71 ? 5.166 -2.171 5.474 1.00 95.81 71 ASN A N 1
ATOM 559 C CA . ASN A 1 71 ? 5.157 -1.842 6.902 1.00 95.81 71 ASN A CA 1
ATOM 560 C C . ASN A 1 71 ? 3.796 -1.303 7.359 1.00 95.81 71 ASN A C 1
ATOM 562 O O . ASN A 1 71 ? 3.383 -1.616 8.474 1.00 95.81 71 ASN A O 1
ATOM 566 N N . LEU A 1 72 ? 3.092 -0.526 6.527 1.00 97.62 72 LEU A N 1
ATOM 567 C CA . LEU A 1 72 ? 1.760 -0.019 6.863 1.00 97.62 72 LEU A CA 1
ATOM 568 C C . LEU A 1 72 ? 0.768 -1.173 7.037 1.00 97.62 72 LEU A C 1
ATOM 570 O O . LEU A 1 72 ? 0.113 -1.257 8.076 1.00 97.62 72 LEU A O 1
ATOM 574 N N . LEU A 1 73 ? 0.741 -2.115 6.087 1.00 97.69 73 LEU A N 1
ATOM 575 C CA . LEU A 1 73 ? -0.056 -3.337 6.195 1.00 97.69 73 LEU A CA 1
ATOM 576 C C . LEU A 1 73 ? 0.299 -4.117 7.468 1.00 97.69 73 LEU A C 1
ATOM 578 O O . LEU A 1 73 ? -0.588 -4.529 8.214 1.00 97.69 73 LEU A O 1
ATOM 582 N N . SER A 1 74 ? 1.594 -4.308 7.740 1.00 95.81 74 SER A N 1
ATOM 583 C CA . SER A 1 74 ? 2.049 -5.039 8.928 1.00 95.81 74 SER A CA 1
ATOM 584 C C . SER A 1 74 ? 1.611 -4.374 10.233 1.00 95.81 74 SER A C 1
ATOM 586 O O . SER A 1 74 ? 1.350 -5.082 11.199 1.00 95.81 74 SER A O 1
ATOM 588 N N . ARG A 1 75 ? 1.536 -3.037 10.284 1.00 95.38 75 ARG A N 1
ATOM 589 C CA . ARG A 1 75 ? 1.091 -2.304 11.477 1.00 95.38 75 ARG A CA 1
ATOM 590 C C . ARG A 1 75 ? -0.390 -2.543 11.745 1.00 95.38 75 ARG A C 1
ATOM 592 O O . ARG A 1 75 ? -0.733 -2.929 12.855 1.00 95.38 75 ARG A O 1
ATOM 599 N N . ILE A 1 76 ? -1.251 -2.362 10.741 1.00 96.31 76 ILE A N 1
ATOM 600 C CA . ILE A 1 76 ? -2.709 -2.478 10.930 1.00 96.31 76 ILE A CA 1
ATOM 601 C C . ILE A 1 76 ? -3.212 -3.918 11.080 1.00 96.31 76 ILE A C 1
ATOM 603 O O . ILE A 1 76 ? -4.295 -4.131 11.618 1.00 96.31 76 ILE A O 1
ATOM 607 N N . THR A 1 77 ? -2.438 -4.901 10.615 1.00 95.81 77 THR A N 1
ATOM 608 C CA . THR A 1 77 ? -2.773 -6.331 10.744 1.00 95.81 77 THR A CA 1
ATOM 609 C C . THR A 1 77 ? -2.112 -6.993 11.956 1.00 95.81 77 THR A C 1
ATOM 611 O O . THR A 1 77 ? -2.356 -8.166 12.218 1.00 95.81 77 THR A O 1
ATOM 614 N N . SER A 1 78 ? -1.279 -6.266 12.707 1.00 95.44 78 SER A N 1
ATOM 615 C CA . SER A 1 78 ? -0.646 -6.778 13.926 1.00 95.44 78 SER A CA 1
ATOM 616 C C . SER A 1 78 ? -1.683 -7.046 15.013 1.00 95.44 78 SER A C 1
ATOM 618 O O . SER A 1 78 ? -2.473 -6.157 15.320 1.00 95.44 78 SER A O 1
ATOM 620 N N . GLU A 1 79 ? -1.612 -8.201 15.675 1.00 94.81 79 GLU A N 1
ATOM 621 C CA . GLU A 1 79 ? -2.455 -8.541 16.833 1.00 94.81 79 GLU A CA 1
ATOM 622 C C . GLU A 1 79 ? -2.314 -7.534 17.983 1.00 94.81 79 GLU A C 1
ATOM 624 O O . GLU A 1 79 ? -3.275 -7.264 18.694 1.00 94.81 79 GLU A O 1
ATOM 629 N N . SER A 1 80 ? -1.143 -6.905 18.137 1.00 94.38 80 SER A N 1
ATOM 630 C CA . SER A 1 80 ? -0.941 -5.874 19.164 1.00 94.38 80 SER A CA 1
ATOM 631 C C . SER A 1 80 ? -1.788 -4.622 18.930 1.00 94.38 80 SER A C 1
ATOM 633 O O . SER A 1 80 ? -2.235 -3.982 19.882 1.00 94.38 80 SER A O 1
ATOM 635 N N . LEU A 1 81 ? -2.005 -4.253 17.664 1.00 95.56 81 LEU A N 1
ATOM 636 C CA . LEU A 1 81 ? -2.788 -3.077 17.304 1.00 95.56 81 LEU A CA 1
ATOM 637 C C . LEU A 1 81 ? -4.249 -3.445 17.034 1.00 95.56 81 LEU A C 1
ATOM 639 O O . LEU A 1 81 ? -5.138 -2.695 17.433 1.00 95.56 81 LEU A O 1
ATOM 643 N N . ASN A 1 82 ? -4.490 -4.601 16.421 1.00 96.00 82 ASN A N 1
ATOM 644 C CA . ASN A 1 82 ? -5.797 -5.129 16.059 1.00 96.00 82 ASN A CA 1
ATOM 645 C C . ASN A 1 82 ? -5.991 -6.562 16.609 1.00 96.00 82 ASN A C 1
ATOM 647 O O . ASN A 1 82 ? -5.852 -7.528 15.854 1.00 96.00 82 ASN A O 1
ATOM 651 N N . PRO A 1 83 ? -6.300 -6.722 17.910 1.00 93.88 83 PRO A N 1
ATOM 652 C CA . PRO A 1 83 ? -6.478 -8.042 18.526 1.00 93.88 83 PRO A CA 1
ATOM 653 C C . PRO A 1 83 ? -7.623 -8.852 17.910 1.00 93.88 83 PRO A C 1
ATOM 655 O O . PRO A 1 83 ? -7.508 -10.061 17.755 1.00 93.88 83 PRO A O 1
ATOM 658 N N . GLU A 1 84 ? -8.694 -8.173 17.493 1.00 92.88 84 GLU A N 1
ATOM 659 C CA . GLU A 1 84 ? -9.893 -8.792 16.909 1.00 92.88 84 GLU A CA 1
ATOM 660 C C . GLU A 1 84 ? -9.674 -9.319 15.483 1.00 92.88 84 GLU A C 1
ATOM 662 O O . GLU A 1 84 ? -10.590 -9.892 14.895 1.00 92.88 84 GLU A O 1
ATOM 667 N N . GLN A 1 85 ? -8.494 -9.067 14.895 1.00 94.88 85 GLN A N 1
ATOM 668 C CA . GLN A 1 85 ? -8.120 -9.465 13.532 1.00 94.88 85 GLN A CA 1
ATOM 669 C C . GLN A 1 85 ? -9.236 -9.200 12.505 1.00 94.88 85 GLN A C 1
ATOM 671 O O . GLN A 1 85 ? -9.478 -9.976 11.580 1.00 94.88 85 GLN A O 1
ATOM 676 N N . SER A 1 86 ? -9.925 -8.072 12.669 1.00 94.56 86 SER A N 1
ATOM 677 C CA . SER A 1 86 ? -11.055 -7.661 11.843 1.00 94.56 86 SER A CA 1
ATOM 678 C C . SER A 1 86 ? -11.083 -6.142 11.683 1.00 94.56 86 SER A C 1
ATOM 680 O O . SER A 1 86 ? -10.416 -5.405 12.410 1.00 94.56 86 SER A O 1
ATOM 682 N N . ILE A 1 87 ? -11.796 -5.666 10.668 1.00 95.50 87 ILE A N 1
ATOM 683 C CA . ILE A 1 87 ? -11.922 -4.250 10.324 1.00 95.50 87 ILE A CA 1
ATOM 684 C C . ILE A 1 87 ? -13.407 -3.923 10.229 1.00 95.50 87 ILE A C 1
ATOM 686 O O . ILE A 1 87 ? -14.117 -4.532 9.428 1.00 95.50 87 ILE A O 1
ATOM 690 N N . ILE A 1 88 ? -13.880 -2.974 11.034 1.00 94.44 88 ILE A N 1
ATOM 691 C CA . ILE A 1 88 ? -15.283 -2.553 10.992 1.00 94.44 88 ILE A CA 1
ATOM 692 C C . ILE A 1 88 ? -15.594 -1.862 9.662 1.00 94.44 88 ILE A C 1
ATOM 694 O O . ILE A 1 88 ? -14.741 -1.214 9.056 1.00 94.44 88 ILE A O 1
ATOM 698 N N . GLN A 1 89 ? -16.829 -1.992 9.197 1.00 90.50 89 GLN A N 1
ATOM 699 C CA . GLN A 1 89 ? -17.282 -1.216 8.053 1.00 90.50 89 GLN A CA 1
ATOM 700 C C . GLN A 1 89 ? -17.669 0.191 8.496 1.00 90.50 89 GLN A C 1
ATOM 702 O O . GLN A 1 89 ? -18.453 0.377 9.425 1.00 90.50 89 GLN A O 1
ATOM 707 N N . ILE A 1 90 ? -17.117 1.174 7.796 1.00 90.31 90 ILE A N 1
ATOM 708 C CA . ILE A 1 90 ? -17.396 2.596 7.981 1.00 90.31 90 ILE A CA 1
ATOM 709 C C . ILE A 1 90 ? -17.887 3.171 6.658 1.00 90.31 90 ILE A C 1
ATOM 711 O O . ILE A 1 90 ? -17.478 2.726 5.585 1.00 90.31 90 ILE A O 1
ATOM 715 N N . ASN A 1 91 ? -18.766 4.163 6.729 1.00 90.69 91 ASN A N 1
ATOM 716 C CA . ASN A 1 91 ? -19.159 4.950 5.565 1.00 90.69 91 ASN A CA 1
ATOM 717 C C . ASN A 1 91 ? -18.514 6.342 5.595 1.00 90.69 91 ASN A C 1
ATOM 719 O O . ASN A 1 91 ? -18.072 6.813 6.642 1.00 90.69 91 ASN A O 1
ATOM 723 N N . ARG A 1 92 ? -18.488 7.016 4.439 1.00 89.81 92 ARG A N 1
ATOM 724 C CA . ARG A 1 92 ? -17.823 8.318 4.278 1.00 89.81 92 ARG A CA 1
ATOM 725 C C . ARG A 1 92 ? -18.328 9.375 5.267 1.00 89.81 92 ARG A C 1
ATOM 727 O O . ARG A 1 92 ? -17.507 10.076 5.844 1.00 89.81 92 ARG A O 1
ATOM 734 N N . LYS A 1 93 ? -19.641 9.411 5.528 1.00 92.69 93 LYS A N 1
ATOM 735 C CA . LYS A 1 93 ? -20.257 10.349 6.478 1.00 92.69 93 LYS A CA 1
ATOM 736 C C . LYS A 1 93 ? -19.764 10.124 7.909 1.00 92.69 93 LYS A C 1
ATOM 738 O O . LYS A 1 93 ? -19.424 11.076 8.590 1.00 92.69 93 LYS A O 1
ATOM 743 N N . GLN A 1 94 ? -19.677 8.869 8.349 1.00 93.31 94 GLN A N 1
ATOM 744 C CA . GLN A 1 94 ? -19.134 8.534 9.668 1.00 93.31 94 GLN A CA 1
ATOM 745 C C . GLN A 1 94 ? -17.665 8.963 9.803 1.00 93.31 94 GLN A C 1
ATOM 747 O O . GLN A 1 94 ? -17.249 9.388 10.876 1.00 93.31 94 GLN A O 1
ATOM 752 N N . VAL A 1 95 ? -16.881 8.850 8.726 1.00 93.25 95 VAL A N 1
ATOM 753 C CA . VAL A 1 95 ? -15.488 9.325 8.700 1.00 93.25 95 VAL A CA 1
ATOM 754 C C . VAL A 1 95 ? -15.429 10.842 8.832 1.00 93.25 95 VAL A C 1
ATOM 756 O O . VAL A 1 95 ? -14.645 11.324 9.642 1.00 93.25 95 VAL A O 1
ATOM 759 N N . ASP A 1 96 ? -16.269 11.579 8.100 1.00 92.75 96 ASP A N 1
ATOM 760 C CA . ASP A 1 96 ? -16.354 13.038 8.235 1.00 92.75 96 ASP A CA 1
ATOM 761 C C . ASP A 1 96 ? -16.722 13.433 9.666 1.00 92.75 96 ASP A C 1
ATOM 763 O O . ASP A 1 96 ? -15.994 14.188 10.303 1.00 92.75 96 ASP A O 1
ATOM 767 N N . ASP A 1 97 ? -17.781 12.843 10.225 1.00 94.00 97 ASP A N 1
ATOM 768 C CA . ASP A 1 97 ? -18.221 13.140 11.590 1.00 94.00 97 ASP A CA 1
ATOM 769 C C . ASP A 1 97 ? -17.095 12.890 12.623 1.00 94.00 97 ASP A C 1
ATOM 771 O O . ASP A 1 97 ? -16.959 13.646 13.582 1.00 94.00 97 ASP A O 1
ATOM 775 N N . MET A 1 98 ? -16.243 11.878 12.411 1.00 94.62 98 MET A N 1
ATOM 776 C CA . MET A 1 98 ? -15.129 11.522 13.306 1.00 94.62 98 MET A CA 1
ATOM 777 C C . MET A 1 98 ? -13.857 12.371 13.107 1.00 94.62 98 MET A C 1
ATOM 779 O O . MET A 1 98 ? -13.098 12.556 14.059 1.00 94.62 98 MET A O 1
ATOM 783 N N . PHE A 1 99 ? -13.582 12.849 11.889 1.00 94.69 99 PHE A N 1
ATOM 784 C CA . PHE A 1 99 ? -12.284 13.429 11.505 1.00 94.69 99 PHE A CA 1
ATOM 785 C C . PHE A 1 99 ? -12.388 14.804 10.805 1.00 94.69 99 PHE A C 1
ATOM 787 O O . PHE A 1 99 ? -11.478 15.194 10.077 1.00 94.69 99 PHE A O 1
ATOM 794 N N . HIS A 1 100 ? -13.474 15.555 11.015 1.00 89.25 100 HIS A N 1
ATOM 795 C CA . HIS A 1 100 ? -13.714 16.865 10.383 1.00 89.25 100 HIS A CA 1
ATOM 796 C C . HIS A 1 100 ? -12.863 18.025 10.928 1.00 89.25 100 HIS A C 1
ATOM 798 O O . HIS A 1 100 ? -12.793 19.076 10.293 1.00 89.25 100 HIS A O 1
ATOM 804 N N . ASP A 1 101 ? -12.227 17.865 12.088 1.00 89.38 101 ASP A N 1
ATOM 805 C CA . ASP A 1 101 ? -11.545 18.969 12.779 1.00 89.38 101 ASP A CA 1
ATOM 806 C C . ASP A 1 101 ? -10.158 19.322 12.202 1.00 89.38 101 ASP A C 1
ATOM 808 O O . ASP A 1 101 ? -9.578 20.348 12.563 1.00 89.38 101 ASP A O 1
ATOM 812 N N . ASP A 1 102 ? -9.594 18.491 11.318 1.00 92.44 102 ASP A N 1
ATOM 813 C CA . ASP A 1 102 ? -8.234 18.650 10.786 1.00 92.44 102 ASP A CA 1
ATOM 814 C C . ASP A 1 102 ? -8.250 18.865 9.264 1.00 92.44 102 ASP A C 1
ATOM 816 O O . ASP A 1 102 ? -8.701 18.020 8.490 1.00 92.44 102 ASP A O 1
ATOM 820 N N . ASN A 1 103 ? -7.694 19.991 8.807 1.00 93.62 103 ASN A N 1
ATOM 821 C CA . ASN A 1 103 ? -7.612 20.312 7.377 1.00 93.62 103 ASN A CA 1
ATOM 822 C C . ASN A 1 103 ? -6.829 19.265 6.568 1.00 93.62 103 ASN A C 1
ATOM 824 O O . ASN A 1 103 ? -7.146 19.024 5.406 1.00 93.62 103 ASN A O 1
ATOM 828 N N . SER A 1 104 ? -5.828 18.627 7.177 1.00 95.00 104 SER A N 1
ATOM 829 C CA . SER A 1 104 ? -5.025 17.582 6.537 1.00 95.00 104 SER A CA 1
ATOM 830 C C . SER A 1 104 ? -5.820 16.287 6.365 1.00 95.00 104 SER A C 1
ATOM 832 O O . SER A 1 104 ? -5.577 15.553 5.409 1.00 95.00 104 SER A O 1
ATOM 834 N N . ASP A 1 105 ? -6.752 15.995 7.283 1.00 96.25 105 ASP A N 1
ATOM 835 C CA . ASP A 1 105 ? -7.693 14.875 7.14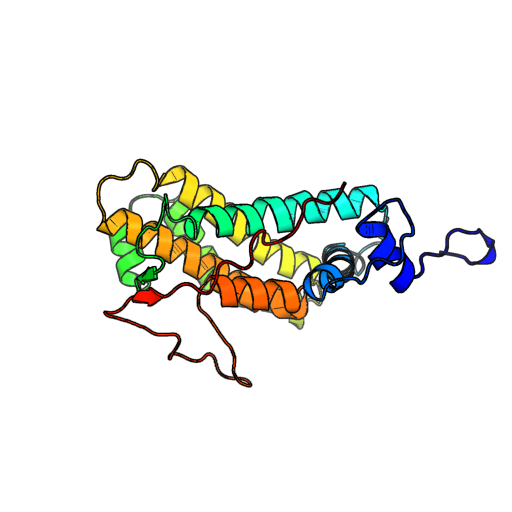6 1.00 96.25 105 ASP A CA 1
ATOM 836 C C . ASP A 1 105 ? -8.654 15.123 5.991 1.00 96.25 105 ASP A C 1
ATOM 838 O O . ASP A 1 105 ? -8.790 14.274 5.112 1.00 96.25 105 ASP A O 1
ATOM 842 N N . MET A 1 106 ? -9.245 16.317 5.938 1.00 95.12 106 MET A N 1
ATOM 843 C CA . MET A 1 106 ? -10.147 16.699 4.852 1.00 95.12 106 MET A CA 1
ATOM 844 C C . MET A 1 106 ? -9.459 16.631 3.483 1.00 95.12 106 MET A C 1
ATOM 846 O O . MET A 1 106 ? -10.007 16.044 2.552 1.00 95.12 106 MET A O 1
ATOM 850 N N . GLU A 1 107 ? -8.236 17.159 3.364 1.00 96.56 107 GLU A N 1
ATOM 851 C CA . GLU A 1 107 ? -7.456 17.082 2.123 1.00 96.56 107 GLU A CA 1
ATOM 852 C C . GLU A 1 107 ? -7.122 15.629 1.749 1.00 96.56 107 GLU A C 1
ATOM 854 O O . GLU A 1 107 ? -7.186 15.246 0.579 1.00 96.56 107 GLU A O 1
ATOM 859 N N . PHE A 1 108 ? -6.754 14.795 2.724 1.00 98.12 108 PHE A N 1
ATOM 860 C CA . PHE A 1 108 ? -6.494 13.379 2.484 1.00 98.12 108 PHE A CA 1
ATOM 861 C C . PHE A 1 108 ? -7.739 12.656 1.963 1.00 98.12 108 PHE A C 1
ATOM 863 O O . PHE A 1 108 ? -7.639 11.919 0.981 1.00 98.12 108 PHE A O 1
ATOM 870 N N . PHE A 1 109 ? -8.902 12.876 2.577 1.00 97.38 109 PHE A N 1
ATOM 871 C CA . PHE A 1 109 ? -10.131 12.220 2.149 1.00 97.38 109 PHE A CA 1
ATOM 872 C C . PHE A 1 109 ? -10.607 12.704 0.781 1.00 97.38 109 PHE A C 1
ATOM 874 O O . PHE A 1 109 ? -10.972 11.867 -0.035 1.00 97.38 109 PHE A O 1
ATOM 881 N N . ASP A 1 110 ? -10.518 14.001 0.480 1.00 96.75 110 ASP A N 1
ATOM 882 C CA . ASP A 1 110 ? -10.825 14.513 -0.862 1.00 96.75 110 ASP A CA 1
ATOM 883 C C . ASP A 1 110 ? -9.903 13.890 -1.925 1.00 96.75 110 ASP A C 1
ATOM 885 O O . ASP A 1 110 ? -10.352 13.425 -2.975 1.00 96.75 110 ASP A O 1
ATOM 889 N N . ASN A 1 111 ? -8.605 13.776 -1.630 1.00 97.94 111 ASN A N 1
ATOM 890 C CA . ASN A 1 111 ? -7.671 13.081 -2.513 1.00 97.94 111 ASN A CA 1
ATOM 891 C C . ASN A 1 111 ? -8.030 11.598 -2.690 1.00 97.94 111 ASN A C 1
ATOM 893 O O . ASN A 1 111 ? -7.900 11.072 -3.798 1.00 97.94 111 ASN A O 1
ATOM 897 N N . LEU A 1 112 ? -8.445 10.918 -1.616 1.00 97.31 112 LEU A N 1
ATOM 898 C CA . LEU A 1 112 ? -8.835 9.509 -1.647 1.00 97.31 112 LEU A CA 1
ATOM 899 C C . LEU A 1 112 ? -10.132 9.302 -2.441 1.00 97.31 112 LEU A C 1
ATOM 901 O O . LEU A 1 112 ? -10.208 8.360 -3.224 1.00 97.31 112 LEU A O 1
ATOM 905 N N . ASP A 1 113 ? -11.107 10.197 -2.299 1.00 96.50 113 ASP A N 1
ATOM 906 C CA . ASP A 1 113 ? -12.371 10.163 -3.040 1.00 96.50 113 ASP A CA 1
ATOM 907 C C . ASP A 1 113 ? -12.135 10.374 -4.550 1.00 96.50 113 ASP A C 1
ATOM 909 O O . ASP A 1 113 ? -12.787 9.749 -5.390 1.00 96.50 113 ASP A O 1
ATOM 913 N N . ASN A 1 114 ? -11.138 11.189 -4.914 1.00 97.94 114 ASN A N 1
ATOM 914 C CA . ASN A 1 114 ? -10.808 11.523 -6.304 1.00 97.94 114 ASN A CA 1
ATOM 915 C C . ASN A 1 114 ? -9.687 10.670 -6.932 1.00 97.94 114 ASN A C 1
ATOM 917 O O . ASN A 1 114 ? -9.392 10.828 -8.123 1.00 97.94 114 ASN A O 1
ATOM 921 N N . ILE A 1 115 ? -9.056 9.753 -6.185 1.00 98.31 115 ILE A N 1
ATOM 922 C CA . ILE A 1 115 ? -7.881 8.998 -6.661 1.00 98.31 115 ILE A CA 1
ATOM 923 C C . ILE A 1 115 ? -8.160 8.231 -7.957 1.00 98.31 115 ILE A C 1
ATOM 925 O O . ILE A 1 115 ? -7.327 8.247 -8.858 1.00 98.31 115 ILE A O 1
ATOM 929 N N . SER A 1 116 ? -9.330 7.601 -8.088 1.00 97.06 116 SER A N 1
ATOM 930 C CA . SER A 1 116 ? -9.688 6.821 -9.279 1.00 97.06 116 SER A CA 1
ATOM 931 C C . SER A 1 116 ? -9.746 7.701 -10.529 1.00 97.06 116 SER A C 1
ATOM 933 O O . SER A 1 116 ? -9.225 7.325 -11.574 1.00 97.06 116 SER A O 1
ATOM 935 N N . HIS A 1 117 ? -10.297 8.913 -10.407 1.00 97.88 117 HIS A N 1
ATOM 936 C CA . HIS A 1 117 ? -10.352 9.873 -11.507 1.00 97.88 117 HIS A CA 1
ATOM 937 C C . HIS A 1 117 ? -8.948 10.350 -11.911 1.00 97.88 117 HIS A C 1
ATOM 939 O O . HIS A 1 117 ? -8.619 10.380 -13.098 1.00 97.88 117 HIS A O 1
ATOM 945 N N . HIS A 1 118 ? -8.091 10.682 -10.940 1.00 97.81 118 HIS A N 1
ATOM 946 C CA . HIS A 1 118 ? -6.708 11.081 -11.221 1.00 97.81 118 HIS A CA 1
ATOM 947 C C . HIS A 1 118 ? -5.871 9.939 -11.804 1.00 97.81 118 HIS A C 1
ATOM 949 O O . HIS A 1 118 ? -5.084 10.158 -12.728 1.00 97.81 118 HIS A O 1
ATOM 955 N N . PHE A 1 119 ? -6.071 8.718 -11.310 1.00 98.25 119 PHE A N 1
ATOM 956 C CA . PHE A 1 119 ? -5.435 7.528 -11.851 1.00 98.25 119 PHE A CA 1
ATOM 957 C C . PHE A 1 119 ? -5.836 7.320 -13.310 1.00 98.25 119 PHE A C 1
ATOM 959 O O . PHE A 1 119 ? -4.958 7.246 -14.165 1.00 98.25 119 PHE A O 1
ATOM 966 N N . ASP A 1 120 ? -7.137 7.298 -13.612 1.00 97.62 120 ASP A N 1
ATOM 967 C CA . ASP A 1 120 ? -7.636 7.083 -14.971 1.00 97.62 120 ASP A CA 1
ATOM 968 C C . ASP A 1 120 ? -7.166 8.177 -15.930 1.00 97.62 120 ASP A C 1
ATOM 970 O O . ASP A 1 120 ? -6.726 7.862 -17.039 1.00 97.62 120 ASP A O 1
ATOM 974 N N . LYS A 1 121 ? -7.176 9.447 -15.489 1.00 97.62 121 LYS A N 1
ATOM 975 C CA . LYS A 1 121 ? -6.609 10.588 -16.224 1.00 97.62 121 LYS A CA 1
ATOM 976 C C . LYS A 1 121 ? -5.200 10.278 -16.729 1.00 97.62 121 LYS A C 1
ATOM 978 O O . LYS A 1 121 ? -4.944 10.343 -17.931 1.00 97.62 121 LYS A O 1
ATOM 983 N N . PHE A 1 122 ? -4.290 9.922 -15.825 1.00 97.06 122 PHE A N 1
ATOM 984 C CA . PHE A 1 122 ? -2.902 9.673 -16.200 1.00 97.06 122 PHE A CA 1
ATOM 985 C C . PHE A 1 122 ? -2.710 8.337 -16.908 1.00 97.06 122 PHE A C 1
ATOM 987 O O . PHE A 1 122 ? -1.926 8.260 -17.848 1.00 97.06 122 PHE A O 1
ATOM 994 N N . TRP A 1 123 ? -3.411 7.290 -16.486 1.00 96.50 123 TRP A N 1
ATOM 995 C CA . TRP A 1 123 ? -3.215 5.944 -17.006 1.00 96.50 123 TRP A CA 1
ATOM 996 C C . TRP A 1 123 ? -3.790 5.780 -18.417 1.00 96.50 123 TRP A C 1
ATOM 998 O O . TRP A 1 123 ? -3.080 5.322 -19.312 1.00 96.50 123 TRP A O 1
ATOM 1008 N N . TRP A 1 124 ? -5.050 6.168 -18.633 1.00 94.75 124 TRP A N 1
ATOM 1009 C CA . TRP A 1 124 ? -5.765 5.921 -19.889 1.00 94.75 124 TRP A CA 1
ATOM 1010 C C . TRP A 1 124 ? -5.699 7.090 -20.862 1.00 94.75 124 TRP A C 1
ATOM 1012 O O . TRP A 1 124 ? -5.471 6.872 -22.050 1.00 94.75 124 TRP A O 1
ATOM 1022 N N . TYR A 1 125 ? -5.904 8.318 -20.382 1.00 95.81 125 TYR A N 1
ATOM 1023 C CA . TYR A 1 125 ? -6.043 9.471 -21.276 1.00 95.81 125 TYR A CA 1
ATOM 1024 C C . TYR A 1 125 ? -4.694 10.089 -21.644 1.00 95.81 125 TYR A C 1
ATOM 1026 O O . TYR A 1 125 ? -4.479 10.443 -22.800 1.00 95.81 125 TYR A O 1
ATOM 1034 N N . GLU A 1 126 ? -3.774 10.201 -20.683 1.00 94.62 126 GLU A N 1
ATOM 1035 C CA . GLU A 1 126 ? -2.441 10.772 -20.925 1.00 94.62 126 GLU A CA 1
ATOM 1036 C C . GLU A 1 126 ? -1.368 9.713 -21.222 1.00 94.62 126 GLU A C 1
ATOM 1038 O O . GLU A 1 126 ? -0.265 10.074 -21.630 1.00 94.62 126 GLU A O 1
ATOM 1043 N N . ALA A 1 127 ? -1.668 8.421 -21.030 1.00 93.25 127 ALA A N 1
ATOM 1044 C CA . ALA A 1 127 ? -0.720 7.311 -21.179 1.00 93.25 127 ALA A CA 1
ATOM 1045 C C . ALA A 1 127 ? 0.589 7.520 -20.382 1.00 93.25 127 ALA A C 1
ATOM 1047 O O . ALA A 1 127 ? 1.685 7.214 -20.845 1.00 93.25 127 ALA A O 1
ATOM 1048 N N . GLN A 1 128 ? 0.483 8.050 -19.162 1.00 94.62 128 GLN A N 1
ATOM 1049 C CA . GLN A 1 128 ? 1.580 8.352 -18.238 1.00 94.62 128 GLN A CA 1
ATOM 1050 C C . GLN A 1 128 ? 1.478 7.476 -16.972 1.00 94.62 128 GLN A C 1
ATOM 1052 O O . GLN A 1 128 ? 1.149 7.976 -15.892 1.00 94.62 128 GLN A O 1
ATOM 1057 N N . PRO A 1 129 ? 1.803 6.168 -17.055 1.00 95.56 129 PRO A N 1
ATOM 1058 C CA . PRO A 1 129 ? 1.642 5.232 -15.938 1.00 95.56 129 PRO A CA 1
ATOM 1059 C C . PRO A 1 129 ? 2.447 5.640 -14.698 1.00 95.56 129 PRO A C 1
ATOM 1061 O O . PRO A 1 129 ? 1.962 5.495 -13.582 1.00 95.56 129 PRO A O 1
ATOM 1064 N N . HIS A 1 130 ? 3.635 6.227 -14.872 1.00 95.88 130 HIS A N 1
ATOM 1065 C CA . HIS A 1 130 ? 4.454 6.718 -13.762 1.00 95.88 130 HIS A CA 1
ATOM 1066 C C . HIS A 1 130 ? 3.746 7.788 -12.914 1.00 95.88 130 HIS A C 1
ATOM 1068 O O . HIS A 1 130 ? 3.938 7.817 -11.699 1.00 95.88 130 HIS A O 1
ATOM 1074 N N . ARG A 1 131 ? 2.905 8.640 -13.522 1.00 97.00 131 ARG A N 1
ATOM 1075 C CA . ARG A 1 131 ? 2.105 9.642 -12.796 1.00 97.00 131 ARG A CA 1
ATOM 1076 C C . ARG A 1 131 ? 0.873 9.024 -12.158 1.00 97.00 131 ARG A C 1
ATOM 1078 O O . ARG A 1 131 ? 0.582 9.342 -11.016 1.00 97.00 131 ARG A O 1
ATOM 1085 N N . ALA A 1 132 ? 0.208 8.092 -12.838 1.00 97.81 132 ALA A N 1
ATOM 1086 C CA . ALA A 1 132 ? -0.890 7.336 -12.239 1.00 97.81 132 ALA A CA 1
ATOM 1087 C C . ALA A 1 132 ? -0.431 6.578 -10.975 1.00 97.81 132 ALA A C 1
ATOM 1089 O O . ALA A 1 132 ? -1.089 6.627 -9.941 1.00 97.81 132 ALA A O 1
ATOM 1090 N N . ILE A 1 133 ? 0.747 5.943 -11.025 1.00 98.19 133 ILE A N 1
ATOM 1091 C CA . ILE A 1 133 ? 1.370 5.290 -9.865 1.00 98.19 133 ILE A CA 1
ATOM 1092 C C . ILE A 1 133 ? 1.710 6.317 -8.776 1.00 98.19 133 ILE A C 1
ATOM 1094 O O . ILE A 1 133 ? 1.497 6.038 -7.598 1.00 98.19 133 ILE A O 1
ATOM 1098 N N . GLU A 1 134 ? 2.208 7.501 -9.142 1.00 97.94 134 GLU A N 1
ATOM 1099 C CA . GLU A 1 134 ? 2.507 8.572 -8.184 1.00 97.94 134 GLU A CA 1
ATOM 1100 C C . GLU A 1 134 ? 1.264 9.035 -7.406 1.00 97.94 134 GLU A C 1
ATOM 1102 O O . GLU A 1 134 ? 1.363 9.245 -6.199 1.00 97.94 134 GLU A O 1
ATOM 1107 N N . GLU A 1 135 ? 0.093 9.117 -8.045 1.00 98.38 135 GLU A N 1
ATOM 1108 C CA . GLU A 1 135 ? -1.172 9.431 -7.362 1.00 98.38 135 GLU A CA 1
ATOM 1109 C C . GLU A 1 135 ? -1.505 8.384 -6.286 1.00 98.38 135 GLU A C 1
ATOM 1111 O O . GLU A 1 135 ? -1.848 8.734 -5.155 1.00 98.38 135 GLU A O 1
ATOM 1116 N N . VAL A 1 136 ? -1.311 7.095 -6.590 1.00 98.69 136 VAL A N 1
ATOM 1117 C CA . VAL A 1 136 ? -1.507 6.015 -5.608 1.00 98.69 136 VAL A CA 1
ATOM 1118 C C . VAL A 1 136 ? -0.492 6.110 -4.466 1.00 98.69 136 VAL A C 1
ATOM 1120 O O . VAL A 1 136 ? -0.846 6.002 -3.291 1.00 98.69 136 VAL A O 1
ATOM 1123 N N . LEU A 1 137 ? 0.782 6.357 -4.784 1.00 98.50 137 LEU A N 1
ATOM 1124 C CA . LEU A 1 137 ? 1.831 6.517 -3.775 1.00 98.50 137 LEU A CA 1
ATOM 1125 C C . LEU A 1 137 ? 1.607 7.757 -2.899 1.00 98.50 137 LEU A C 1
ATOM 1127 O O . LEU A 1 137 ? 1.945 7.722 -1.712 1.00 98.50 137 LEU A O 1
ATOM 1131 N N . ARG A 1 138 ? 1.007 8.828 -3.436 1.00 98.56 138 ARG A N 1
ATOM 1132 C CA . ARG A 1 138 ? 0.600 10.004 -2.655 1.00 98.56 138 ARG A CA 1
ATOM 1133 C C . ARG A 1 138 ? -0.414 9.623 -1.584 1.00 98.56 138 ARG A C 1
ATOM 1135 O O . ARG A 1 138 ? -0.171 9.943 -0.420 1.00 98.56 138 ARG A O 1
ATOM 1142 N N . ILE A 1 139 ? -1.458 8.873 -1.939 1.00 98.75 139 ILE A N 1
ATOM 1143 C CA . ILE A 1 139 ? -2.443 8.362 -0.973 1.00 98.75 139 ILE A CA 1
ATOM 1144 C C . ILE A 1 139 ? -1.785 7.459 0.068 1.00 98.75 139 ILE A C 1
ATOM 1146 O O . ILE A 1 139 ? -2.039 7.617 1.260 1.00 98.75 139 ILE A O 1
ATOM 1150 N N . ILE A 1 140 ? -0.881 6.557 -0.329 1.00 98.69 140 ILE A N 1
ATOM 1151 C CA . ILE A 1 140 ? -0.161 5.694 0.625 1.00 98.69 140 ILE A CA 1
ATOM 1152 C C . ILE A 1 140 ? 0.649 6.530 1.628 1.00 98.69 140 ILE A C 1
ATOM 1154 O O . ILE A 1 140 ? 0.668 6.222 2.825 1.00 98.69 140 ILE A O 1
ATOM 1158 N N . ARG A 1 141 ? 1.316 7.600 1.176 1.00 98.56 141 ARG A N 1
ATOM 1159 C CA . ARG A 1 141 ? 2.058 8.507 2.066 1.00 98.56 141 ARG A CA 1
ATOM 1160 C C . ARG A 1 141 ? 1.123 9.297 2.979 1.00 98.56 141 ARG A C 1
ATOM 1162 O O . ARG A 1 141 ? 1.381 9.333 4.178 1.00 98.56 141 ARG A O 1
ATOM 1169 N N . GLN A 1 142 ? 0.027 9.852 2.459 1.00 98.56 142 GLN A N 1
ATOM 1170 C CA . GLN A 1 142 ? -0.989 10.524 3.279 1.00 98.56 142 GLN A CA 1
ATOM 1171 C C . GLN A 1 142 ? -1.591 9.569 4.319 1.00 98.56 142 GLN A C 1
ATOM 1173 O O . GLN A 1 142 ? -1.725 9.944 5.477 1.00 98.56 142 GLN A O 1
ATOM 1178 N N . THR A 1 143 ? -1.814 8.302 3.964 1.00 98.69 143 THR A N 1
ATOM 1179 C CA . THR A 1 143 ? -2.291 7.260 4.887 1.00 98.69 143 THR A CA 1
ATOM 1180 C C . THR A 1 143 ? -1.269 6.961 5.994 1.00 98.69 143 THR A C 1
ATOM 1182 O O . THR A 1 143 ? -1.628 6.801 7.162 1.00 98.69 143 THR A O 1
ATOM 1185 N N . ASN A 1 144 ? 0.028 6.914 5.663 1.00 98.56 144 ASN A N 1
ATOM 1186 C CA . ASN A 1 144 ? 1.096 6.775 6.660 1.00 98.56 144 ASN A CA 1
ATOM 1187 C C . ASN A 1 144 ? 1.159 7.991 7.605 1.00 98.56 144 ASN A C 1
ATOM 1189 O O . ASN A 1 144 ? 1.365 7.824 8.810 1.00 98.56 144 ASN A O 1
ATOM 1193 N N . THR A 1 145 ? 0.960 9.203 7.084 1.00 98.25 145 THR A N 1
ATOM 1194 C CA . THR A 1 145 ? 0.859 10.422 7.898 1.00 98.25 145 THR A CA 1
ATOM 1195 C C . THR A 1 145 ? -0.385 10.390 8.786 1.00 98.25 145 THR A C 1
ATOM 1197 O O . THR A 1 145 ? -0.279 10.666 9.978 1.00 98.25 145 THR A O 1
ATOM 1200 N N . PHE A 1 146 ? -1.534 9.974 8.245 1.00 98.31 146 PHE A N 1
ATOM 1201 C CA . PHE A 1 146 ? -2.806 9.826 8.952 1.00 98.31 146 PHE A CA 1
ATOM 1202 C C . PHE A 1 146 ? -2.678 8.905 10.167 1.00 98.31 146 PHE A C 1
ATOM 1204 O O . PHE A 1 146 ? -2.920 9.331 11.295 1.00 98.31 146 PHE A O 1
ATOM 1211 N N . ILE A 1 147 ? -2.212 7.664 9.967 1.00 97.75 147 ILE A N 1
ATOM 1212 C CA . ILE A 1 147 ? -2.075 6.708 11.075 1.00 97.75 147 ILE A CA 1
ATOM 1213 C C . ILE A 1 147 ? -1.053 7.183 12.114 1.00 97.75 147 ILE A C 1
ATOM 1215 O O . ILE A 1 147 ? -1.199 6.896 13.297 1.00 97.75 147 ILE A O 1
ATOM 1219 N N . THR A 1 148 ? -0.023 7.920 11.689 1.00 97.56 148 THR A N 1
ATOM 1220 C CA . THR A 1 148 ? 0.983 8.466 12.605 1.00 97.56 148 THR A CA 1
ATOM 1221 C C . THR A 1 148 ? 0.408 9.583 13.461 1.00 97.56 148 THR A C 1
ATOM 1223 O O . THR A 1 148 ? 0.567 9.560 14.677 1.00 97.56 148 THR A O 1
ATOM 1226 N N . ARG A 1 149 ? -0.303 10.531 12.851 1.00 96.50 149 ARG A N 1
ATOM 1227 C CA . ARG A 1 149 ? -0.922 11.654 13.558 1.00 96.50 149 ARG A CA 1
ATOM 1228 C C . ARG A 1 149 ? -1.983 11.188 14.551 1.00 96.50 149 ARG A C 1
ATOM 1230 O O . ARG A 1 149 ? -1.983 11.648 15.685 1.00 96.50 149 ARG A O 1
ATOM 1237 N N . HIS A 1 150 ? -2.815 10.227 14.153 1.00 97.00 150 HIS A N 1
ATOM 1238 C CA . HIS A 1 150 ? -3.856 9.675 15.024 1.00 97.00 150 HIS A CA 1
ATOM 1239 C C . HIS A 1 150 ? -3.348 8.619 16.018 1.00 97.00 150 HIS A C 1
ATOM 1241 O O . HIS A 1 150 ? -4.061 8.283 16.956 1.00 97.00 150 HIS A O 1
ATOM 1247 N N . SER A 1 151 ? -2.123 8.101 15.842 1.00 96.69 151 SER A N 1
ATOM 1248 C CA . SER A 1 151 ? -1.411 7.233 16.799 1.00 96.69 151 SER A CA 1
ATOM 1249 C C . SER A 1 151 ? -2.299 6.167 17.485 1.00 96.69 151 SER A C 1
ATOM 1251 O O . SER A 1 151 ? -2.412 6.141 18.714 1.00 96.69 151 SER A O 1
ATOM 1253 N N . PRO A 1 152 ? -2.916 5.226 16.737 1.00 96.75 152 PRO A N 1
ATOM 1254 C CA . PRO A 1 152 ? -3.891 4.270 17.284 1.00 96.75 152 PRO A CA 1
ATOM 1255 C C . PRO A 1 152 ? -3.318 3.298 18.333 1.00 96.75 152 PRO A C 1
ATOM 1257 O O . PRO A 1 152 ? -4.068 2.572 18.982 1.00 96.75 152 PRO A O 1
ATOM 1260 N N . TRP A 1 153 ? -1.993 3.245 18.495 1.00 95.69 153 TRP A N 1
ATOM 1261 C CA . TRP A 1 153 ? -1.315 2.477 19.545 1.00 95.69 153 TRP A CA 1
ATOM 1262 C C . TRP A 1 153 ? -1.368 3.153 20.923 1.00 95.69 153 TRP A C 1
ATOM 1264 O O . TRP A 1 153 ? -1.196 2.468 21.927 1.00 95.69 153 TRP A O 1
ATOM 1274 N N . THR A 1 154 ? -1.595 4.468 20.986 1.00 96.00 154 THR A N 1
ATOM 1275 C CA . THR A 1 154 ? -1.823 5.209 22.240 1.00 96.00 154 THR A CA 1
ATOM 1276 C C . THR A 1 154 ? -3.280 5.615 22.446 1.00 96.00 154 THR A C 1
ATOM 1278 O O . THR A 1 154 ? -3.630 6.058 23.539 1.00 96.00 154 THR A O 1
ATOM 1281 N N . GLU A 1 155 ? -4.115 5.488 21.413 1.00 95.88 155 GLU A N 1
ATOM 1282 C CA . GLU A 1 155 ? -5.536 5.829 21.476 1.00 95.88 155 GLU A CA 1
ATOM 1283 C C . GLU A 1 155 ? -6.280 4.907 22.455 1.00 95.88 155 GLU A C 1
ATOM 1285 O O . GLU A 1 155 ? -6.172 3.679 22.391 1.00 95.88 155 GLU A O 1
ATOM 1290 N N . LYS A 1 156 ? -7.030 5.520 23.375 1.00 93.75 156 LYS A N 1
ATOM 1291 C CA . LYS A 1 156 ? -7.795 4.831 24.422 1.00 93.75 156 LYS A CA 1
ATOM 1292 C C . LYS A 1 156 ? -9.240 4.598 24.005 1.00 93.75 156 LYS A C 1
ATOM 1294 O O . LYS A 1 156 ? -9.863 3.655 24.489 1.00 93.75 156 LYS A O 1
ATOM 1299 N N . GLU A 1 157 ? -9.779 5.449 23.135 1.00 95.81 157 GLU A N 1
ATOM 1300 C CA . GLU A 1 157 ? -11.136 5.295 22.638 1.00 95.81 157 GLU A CA 1
ATOM 1301 C C . GLU A 1 157 ? -11.194 4.188 21.578 1.00 95.81 157 GLU A C 1
ATOM 1303 O O . GLU A 1 157 ? -10.680 4.323 20.464 1.00 95.81 157 GLU A O 1
ATOM 1308 N N . LEU A 1 158 ? -11.845 3.073 21.925 1.00 93.88 158 LEU A N 1
ATOM 1309 C CA . LEU A 1 158 ? -11.916 1.893 21.063 1.00 93.88 158 LEU A CA 1
ATOM 1310 C C . LEU A 1 158 ? -12.552 2.204 19.702 1.00 93.88 158 LEU A C 1
ATOM 1312 O O . LEU A 1 158 ? -12.039 1.755 18.678 1.00 93.88 158 LEU A O 1
ATOM 1316 N N . LEU A 1 159 ? -13.633 2.987 19.687 1.00 94.00 159 LEU A N 1
ATOM 1317 C CA . LEU A 1 159 ? -14.345 3.327 18.458 1.00 94.00 159 LEU A CA 1
ATOM 1318 C C . LEU A 1 159 ? -13.453 4.136 17.510 1.00 94.00 159 LEU A C 1
ATOM 1320 O O . LEU A 1 159 ? -13.281 3.759 16.352 1.00 94.00 159 LEU A O 1
ATOM 1324 N N . LYS A 1 160 ? -12.809 5.191 18.016 1.00 95.81 160 LYS A N 1
ATOM 1325 C CA . LYS A 1 160 ? -11.870 6.003 17.238 1.00 95.81 160 LYS A CA 1
ATOM 1326 C C . LYS A 1 160 ? -10.701 5.174 16.709 1.00 95.81 160 LYS A C 1
ATOM 1328 O O . LYS A 1 160 ? -10.366 5.261 15.528 1.00 95.81 160 LYS A O 1
ATOM 1333 N N . LYS A 1 161 ? -10.134 4.287 17.535 1.00 96.62 161 LYS A N 1
ATOM 1334 C CA . LYS A 1 161 ? -9.100 3.333 17.107 1.00 96.62 161 LYS A CA 1
ATOM 1335 C C . LYS A 1 161 ? -9.577 2.448 15.949 1.00 96.62 161 LYS A C 1
ATOM 1337 O O . LYS A 1 161 ? -8.859 2.299 14.961 1.00 96.62 161 LYS A O 1
ATOM 1342 N N . GLN A 1 162 ? -10.781 1.885 16.041 1.00 95.75 162 GLN A N 1
ATOM 1343 C CA . GLN A 1 162 ? -11.368 1.070 14.974 1.00 95.75 162 GLN A CA 1
ATOM 1344 C C . GLN A 1 162 ? -11.608 1.882 13.694 1.00 95.75 162 GLN A C 1
ATOM 1346 O O . GLN A 1 162 ? -11.335 1.385 12.600 1.00 95.75 162 GLN A O 1
ATOM 1351 N N . PHE A 1 163 ? -12.040 3.138 13.811 1.00 97.25 163 PHE A N 1
ATOM 1352 C CA . PHE A 1 163 ? -12.203 4.052 12.678 1.00 97.25 163 PHE A CA 1
ATOM 1353 C C . PHE A 1 163 ? -10.870 4.343 11.984 1.00 97.25 163 PHE A C 1
ATOM 1355 O O . PHE A 1 163 ? -10.787 4.216 10.764 1.00 97.25 163 PHE A O 1
ATOM 1362 N N . ILE A 1 164 ? -9.807 4.633 12.744 1.00 98.12 164 ILE A N 1
ATOM 1363 C CA . ILE A 1 164 ? -8.456 4.846 12.201 1.00 98.12 164 ILE A CA 1
ATOM 1364 C C . ILE A 1 164 ? -8.004 3.619 11.397 1.00 98.12 164 ILE A C 1
ATOM 1366 O O . ILE A 1 164 ? -7.561 3.748 10.256 1.00 98.12 164 ILE A O 1
ATOM 1370 N N . LEU A 1 165 ? -8.139 2.414 11.966 1.00 97.94 165 LEU A N 1
ATOM 1371 C CA . LEU A 1 165 ? -7.768 1.170 11.282 1.00 97.94 165 LEU A CA 1
ATOM 1372 C C . LEU A 1 165 ? -8.596 0.935 10.017 1.00 97.94 165 LEU A C 1
ATOM 1374 O O . LEU A 1 165 ? -8.063 0.454 9.017 1.00 97.94 165 LEU A O 1
ATOM 1378 N N . SER A 1 166 ? -9.875 1.301 10.046 1.00 97.31 166 SER A N 1
ATOM 1379 C CA . SER A 1 166 ? -10.787 1.133 8.916 1.00 97.31 166 SER A CA 1
ATOM 1380 C C . SER A 1 166 ? -10.461 2.090 7.773 1.00 97.31 166 SER A C 1
ATOM 1382 O O . SER A 1 166 ? -10.378 1.645 6.632 1.00 97.31 166 SER A O 1
ATOM 1384 N N . VAL A 1 167 ? -10.151 3.357 8.069 1.00 98.06 167 VAL A N 1
ATOM 1385 C CA . VAL A 1 167 ? -9.677 4.334 7.073 1.00 98.06 167 VAL A CA 1
ATOM 1386 C C . VAL A 1 167 ? -8.384 3.853 6.411 1.00 98.06 167 VAL A C 1
ATOM 1388 O O . VAL A 1 167 ? -8.269 3.863 5.185 1.00 98.06 167 VAL A O 1
ATOM 1391 N N . VAL A 1 168 ? -7.413 3.381 7.200 1.00 98.50 168 VAL A N 1
ATOM 1392 C CA . VAL A 1 168 ? -6.129 2.893 6.667 1.00 98.50 168 VAL A CA 1
ATOM 1393 C C . VAL A 1 168 ? -6.319 1.628 5.825 1.00 98.50 168 VAL A C 1
ATOM 1395 O O . VAL A 1 168 ? -5.724 1.504 4.755 1.00 98.50 168 VAL A O 1
ATOM 1398 N N . SER A 1 169 ? -7.159 0.700 6.288 1.00 97.94 169 SER A N 1
ATOM 1399 C CA . SER A 1 169 ? -7.503 -0.530 5.567 1.00 97.94 169 SER A CA 1
ATOM 1400 C C . SER A 1 169 ? -8.191 -0.230 4.234 1.00 97.94 169 SER A C 1
ATOM 1402 O O . SER A 1 169 ? -7.818 -0.803 3.211 1.00 97.94 169 SER A O 1
ATOM 1404 N N . GLU A 1 170 ? -9.135 0.711 4.214 1.00 96.69 170 GLU A N 1
ATOM 1405 C CA . GLU A 1 170 ? -9.858 1.103 3.003 1.00 96.69 170 GLU A CA 1
ATOM 1406 C C . GLU A 1 170 ? -8.963 1.849 2.007 1.00 96.69 170 GLU A C 1
ATOM 1408 O O . GLU A 1 170 ? -8.986 1.565 0.809 1.00 96.69 170 GLU A O 1
ATOM 1413 N N . SER A 1 171 ? -8.076 2.711 2.504 1.00 98.25 171 SER A N 1
ATOM 1414 C CA . SER A 1 171 ? -7.072 3.388 1.676 1.00 98.25 171 SER A CA 1
ATOM 1415 C C . SER A 1 171 ? -6.130 2.381 1.010 1.00 98.25 171 SER A C 1
ATOM 1417 O O . SER A 1 171 ? -5.885 2.451 -0.196 1.00 98.25 171 SER A O 1
ATOM 1419 N N . LEU A 1 172 ? -5.641 1.392 1.771 1.00 98.31 172 LEU A N 1
ATOM 1420 C CA . LEU A 1 172 ? -4.820 0.304 1.234 1.00 98.31 172 LEU A CA 1
ATOM 1421 C C . LEU A 1 172 ? -5.590 -0.565 0.237 1.00 98.31 172 LEU A C 1
ATOM 1423 O O . LEU A 1 172 ? -5.003 -0.964 -0.768 1.00 98.31 172 LEU A O 1
ATOM 1427 N N . ARG A 1 173 ? -6.877 -0.839 0.484 1.00 97.31 173 ARG A N 1
ATOM 1428 C CA . ARG A 1 173 ? -7.740 -1.576 -0.445 1.00 97.31 173 ARG A CA 1
ATOM 1429 C C . ARG A 1 173 ? -7.801 -0.861 -1.789 1.00 97.31 173 ARG A C 1
ATOM 1431 O O . ARG A 1 173 ? -7.418 -1.455 -2.790 1.00 97.31 173 ARG A O 1
ATOM 1438 N N . ILE A 1 174 ? -8.204 0.410 -1.808 1.00 97.44 174 ILE A N 1
ATOM 1439 C CA . ILE A 1 174 ? -8.320 1.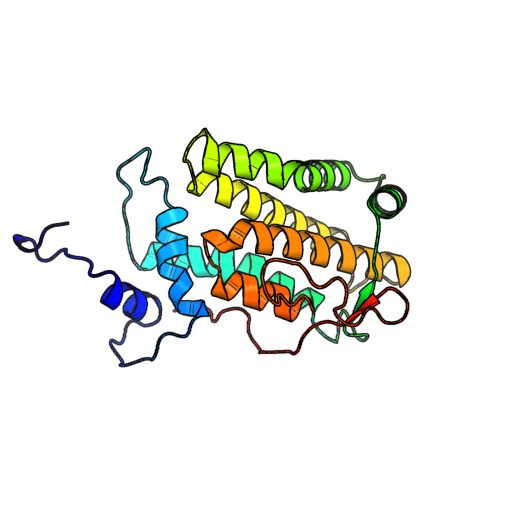210 -3.038 1.00 97.44 174 ILE A CA 1
ATOM 1440 C C . ILE A 1 174 ? -6.975 1.273 -3.775 1.00 97.44 174 ILE A C 1
ATOM 1442 O O . ILE A 1 174 ? -6.912 1.008 -4.977 1.00 97.44 174 ILE A O 1
ATOM 1446 N N . CYS A 1 175 ? -5.877 1.522 -3.053 1.00 98.50 175 CYS A N 1
ATOM 1447 C CA . CYS A 1 175 ? -4.535 1.527 -3.638 1.00 98.50 175 CYS A CA 1
ATOM 1448 C C . CYS A 1 175 ? -4.166 0.170 -4.256 1.00 98.50 175 CYS A C 1
ATOM 1450 O O . CYS A 1 175 ? -3.608 0.125 -5.350 1.00 98.50 175 CYS A O 1
ATOM 1452 N N . ALA A 1 176 ? -4.495 -0.944 -3.595 1.00 97.81 176 ALA A N 1
ATOM 1453 C CA . ALA A 1 176 ? -4.241 -2.283 -4.116 1.00 97.81 176 ALA A CA 1
ATOM 1454 C C . ALA A 1 176 ? -5.007 -2.547 -5.419 1.00 97.81 176 ALA A C 1
ATOM 1456 O O . ALA A 1 176 ? -4.438 -3.139 -6.338 1.00 97.81 176 ALA A O 1
ATOM 1457 N N . LEU A 1 177 ? -6.263 -2.089 -5.516 1.00 96.62 177 LEU A N 1
ATOM 1458 C CA . LEU A 1 177 ? -7.080 -2.205 -6.729 1.00 96.62 177 LEU A CA 1
ATOM 1459 C C . LEU A 1 177 ? -6.452 -1.460 -7.903 1.00 96.62 177 LEU A C 1
ATOM 1461 O O . LEU A 1 177 ? -6.241 -2.051 -8.960 1.00 96.62 177 LEU A O 1
ATOM 1465 N N . LEU A 1 178 ? -6.087 -0.196 -7.696 1.00 98.06 178 LEU A N 1
ATOM 1466 C CA . LEU A 1 178 ? -5.481 0.638 -8.736 1.00 98.06 178 LEU A CA 1
ATOM 1467 C C . LEU A 1 178 ? -4.076 0.164 -9.130 1.00 98.06 178 LEU A C 1
ATOM 1469 O O . LEU A 1 178 ? -3.639 0.369 -10.258 1.00 98.06 178 LEU A O 1
ATOM 1473 N N . LEU A 1 179 ? -3.374 -0.528 -8.229 1.00 98.06 179 LEU A N 1
ATOM 1474 C CA . LEU A 1 179 ? -2.067 -1.119 -8.508 1.00 98.06 179 LEU A CA 1
ATOM 1475 C C . LEU A 1 179 ? -2.130 -2.489 -9.193 1.00 98.06 179 LEU A C 1
ATOM 1477 O O . LEU A 1 179 ? -1.085 -2.963 -9.633 1.00 98.06 179 LEU A O 1
ATOM 1481 N N . GLN A 1 180 ? -3.301 -3.118 -9.359 1.00 96.62 180 GLN A N 1
ATOM 1482 C CA . GLN A 1 180 ? -3.413 -4.410 -10.056 1.00 96.62 180 GLN A CA 1
ATOM 1483 C C . GLN A 1 180 ? -2.759 -4.452 -11.451 1.00 96.62 180 GLN A C 1
ATOM 1485 O O . GLN A 1 180 ? -2.069 -5.432 -11.726 1.00 96.62 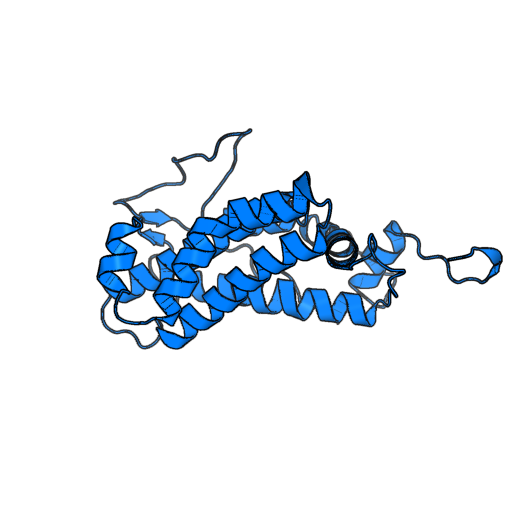180 GLN A O 1
ATOM 1490 N N . PRO A 1 181 ? -2.873 -3.441 -12.338 1.00 95.62 181 PRO A N 1
ATOM 1491 C CA . PRO A 1 181 ? -2.155 -3.470 -13.617 1.00 95.62 181 PRO A CA 1
ATOM 1492 C C . PRO A 1 181 ? -0.620 -3.364 -13.470 1.00 95.62 181 PRO A C 1
ATOM 1494 O O . PRO A 1 181 ? 0.125 -3.740 -14.378 1.00 95.62 181 PRO A O 1
ATOM 1497 N N . VAL A 1 182 ? -0.119 -2.902 -12.319 1.00 96.94 182 VAL A N 1
ATOM 1498 C CA . VAL A 1 182 ? 1.305 -2.609 -12.062 1.00 96.94 182 VAL A CA 1
ATOM 1499 C C . VAL A 1 182 ? 1.992 -3.700 -11.242 1.00 96.94 182 VAL A C 1
ATOM 1501 O O . VAL A 1 182 ? 3.132 -4.052 -11.532 1.00 96.94 182 VAL A O 1
ATOM 1504 N N . ILE A 1 183 ? 1.293 -4.287 -10.269 1.00 97.19 183 ILE A N 1
ATOM 1505 C CA . ILE A 1 183 ? 1.785 -5.312 -9.338 1.00 97.19 183 ILE A CA 1
ATOM 1506 C C . ILE A 1 183 ? 0.656 -6.307 -8.928 1.00 97.19 183 ILE A C 1
ATOM 1508 O O . ILE A 1 183 ? 0.337 -6.420 -7.754 1.00 97.19 183 ILE A O 1
ATOM 1512 N N . PRO A 1 184 ? 0.011 -7.037 -9.862 1.00 96.88 184 PRO A N 1
ATOM 1513 C CA . PRO A 1 184 ? -1.144 -7.902 -9.654 1.00 96.88 184 PRO A CA 1
ATOM 1514 C C . PRO A 1 184 ? -0.934 -8.930 -8.550 1.00 96.88 184 PRO A C 1
ATOM 1516 O O . PRO A 1 184 ? -1.824 -9.097 -7.725 1.00 96.88 184 PRO A O 1
ATOM 1519 N N . ASN A 1 185 ? 0.219 -9.599 -8.487 1.00 95.44 185 ASN A N 1
ATOM 1520 C CA . ASN A 1 185 ? 0.458 -10.627 -7.478 1.00 95.44 185 ASN A CA 1
ATOM 1521 C C . ASN A 1 185 ? 0.574 -10.001 -6.081 1.00 95.44 185 ASN A C 1
ATOM 1523 O O . ASN A 1 185 ? -0.005 -10.511 -5.122 1.00 95.44 185 ASN A O 1
ATOM 1527 N N . LEU A 1 186 ? 1.277 -8.871 -5.957 1.00 95.94 186 LEU A N 1
ATOM 1528 C CA . LEU A 1 186 ? 1.367 -8.120 -4.702 1.00 95.94 186 LEU A CA 1
ATOM 1529 C C . LEU A 1 186 ? 0.039 -7.457 -4.319 1.00 95.94 186 LEU A C 1
ATOM 1531 O O . LEU A 1 186 ? -0.310 -7.468 -3.142 1.00 95.94 186 LEU A O 1
ATOM 1535 N N . SER A 1 187 ? -0.718 -6.924 -5.277 1.00 96.88 187 SER A N 1
ATOM 1536 C CA . SER A 1 187 ? -2.051 -6.353 -5.069 1.00 96.88 187 SER A CA 1
ATOM 1537 C C . SER A 1 187 ? -3.031 -7.407 -4.566 1.00 96.88 187 SER A C 1
ATOM 1539 O O . SER A 1 187 ? -3.699 -7.179 -3.562 1.00 96.88 187 SER A O 1
ATOM 1541 N N . ILE A 1 188 ? -3.071 -8.584 -5.197 1.00 94.50 188 ILE A N 1
ATOM 1542 C CA . ILE A 1 188 ? -3.880 -9.723 -4.739 1.00 94.50 188 ILE A CA 1
ATOM 1543 C C . ILE A 1 188 ? -3.457 -10.123 -3.329 1.00 94.50 188 ILE A C 1
ATOM 1545 O O . ILE A 1 188 ? -4.298 -10.265 -2.446 1.00 94.50 188 ILE A O 1
ATOM 1549 N N . ARG A 1 189 ? -2.150 -10.238 -3.076 1.00 94.75 189 ARG A N 1
ATOM 1550 C CA . ARG A 1 189 ? -1.640 -10.572 -1.744 1.00 94.75 189 ARG A CA 1
ATOM 1551 C C . ARG A 1 189 ? -2.029 -9.530 -0.690 1.00 94.75 189 ARG A C 1
ATOM 1553 O O . ARG A 1 189 ? -2.374 -9.908 0.428 1.00 94.75 189 ARG A O 1
ATOM 1560 N N . LEU A 1 190 ? -1.973 -8.241 -1.028 1.00 96.06 190 LEU A N 1
ATOM 1561 C CA . LEU A 1 190 ? -2.391 -7.137 -0.161 1.00 96.06 190 LEU A CA 1
ATOM 1562 C C . LEU A 1 190 ? -3.887 -7.245 0.159 1.00 96.06 190 LEU A C 1
ATOM 1564 O O . LEU A 1 190 ? -4.257 -7.229 1.329 1.00 96.06 190 LEU A O 1
ATOM 1568 N N . LEU A 1 191 ? -4.726 -7.439 -0.860 1.00 95.31 191 LEU A N 1
ATOM 1569 C CA . LEU A 1 191 ? -6.176 -7.604 -0.718 1.00 95.31 191 LEU A CA 1
ATOM 1570 C C . LEU A 1 191 ? -6.518 -8.831 0.133 1.00 95.31 191 LEU A C 1
ATOM 1572 O O . LEU A 1 191 ? -7.270 -8.705 1.096 1.00 95.31 191 LEU A O 1
ATOM 1576 N N . HIS A 1 192 ? -5.880 -9.976 -0.122 1.00 94.06 192 HIS A N 1
ATOM 1577 C CA . HIS A 1 192 ? -6.065 -11.190 0.672 1.00 94.06 192 HIS A CA 1
ATOM 1578 C C . HIS A 1 192 ? -5.721 -10.947 2.143 1.00 94.06 192 HIS A C 1
ATOM 1580 O O . HIS A 1 192 ? -6.497 -11.315 3.014 1.00 94.06 192 HIS A O 1
ATOM 1586 N N . ARG A 1 193 ? -4.613 -10.256 2.452 1.00 94.50 193 ARG A N 1
ATOM 1587 C CA . ARG A 1 193 ? -4.255 -9.900 3.840 1.00 94.50 193 ARG A CA 1
ATOM 1588 C C . ARG A 1 193 ? -5.292 -8.993 4.508 1.00 94.50 193 ARG A C 1
ATOM 1590 O O . ARG A 1 193 ? -5.499 -9.109 5.711 1.00 94.50 193 ARG A O 1
ATOM 1597 N N . LEU A 1 194 ? -5.970 -8.138 3.743 1.00 94.62 194 LEU A N 1
ATOM 1598 C CA . LEU A 1 194 ? -7.098 -7.320 4.210 1.00 94.62 194 LEU A CA 1
ATOM 1599 C C . LEU A 1 194 ? -8.428 -8.091 4.282 1.00 94.62 194 LEU A C 1
ATOM 1601 O O . LEU A 1 194 ? -9.460 -7.493 4.599 1.00 94.62 194 LEU A O 1
ATOM 1605 N N . GLY A 1 195 ? -8.407 -9.396 3.994 1.00 92.81 195 GLY A N 1
ATOM 1606 C CA . GLY A 1 195 ? -9.577 -10.266 3.998 1.00 92.81 195 GLY A CA 1
ATOM 1607 C C . GLY A 1 195 ? -10.437 -10.133 2.749 1.00 92.81 195 GLY A C 1
ATOM 1608 O O . GLY A 1 195 ? -11.630 -10.379 2.816 1.00 92.81 195 GLY A O 1
ATOM 1609 N N . ILE A 1 196 ? -9.889 -9.687 1.621 1.00 90.50 196 ILE A N 1
ATOM 1610 C CA . ILE A 1 196 ? -10.639 -9.451 0.383 1.00 90.50 196 ILE A CA 1
ATOM 1611 C C . ILE A 1 196 ? -10.165 -10.446 -0.664 1.00 90.50 196 ILE A C 1
ATOM 1613 O O . ILE A 1 196 ? -8.993 -10.448 -1.030 1.00 90.50 196 ILE A O 1
ATOM 1617 N N . TYR A 1 197 ? -11.089 -11.265 -1.157 1.00 86.31 197 TYR A N 1
ATOM 1618 C CA . TYR A 1 197 ? -10.819 -12.325 -2.123 1.00 86.31 197 TYR A CA 1
ATOM 1619 C C . TYR A 1 197 ? -11.667 -12.119 -3.382 1.00 86.31 197 TYR A C 1
ATOM 1621 O O . TYR A 1 197 ? -12.797 -11.627 -3.315 1.00 86.31 197 TYR A O 1
ATOM 1629 N N . TYR A 1 198 ? -11.119 -12.511 -4.532 1.00 69.50 198 TYR A N 1
ATOM 1630 C CA . TYR A 1 198 ? -11.806 -12.460 -5.821 1.00 69.50 198 TYR A CA 1
ATOM 1631 C C . TYR A 1 198 ? -12.029 -13.874 -6.352 1.00 69.50 198 TYR A C 1
ATOM 1633 O O . TYR A 1 198 ? -11.069 -14.601 -6.591 1.00 69.50 198 TYR A O 1
ATOM 1641 N N . GLU A 1 199 ? -13.284 -14.231 -6.619 1.00 53.78 199 GLU A N 1
ATOM 1642 C CA . GLU A 1 199 ? -13.628 -15.324 -7.532 1.00 53.78 199 GLU A CA 1
ATOM 1643 C C . GLU A 1 199 ? -14.252 -14.716 -8.798 1.00 53.78 199 GLU A C 1
ATOM 1645 O O . GLU A 1 199 ? -15.376 -14.211 -8.791 1.00 53.78 199 GLU A O 1
ATOM 1650 N N . GLY A 1 200 ? -13.505 -14.711 -9.905 1.00 59.34 200 GLY A N 1
ATOM 1651 C CA . GLY A 1 200 ? -13.928 -14.067 -11.155 1.00 59.34 200 GLY A CA 1
ATOM 1652 C C . GLY A 1 200 ? -13.774 -12.534 -11.154 1.00 59.34 200 GLY A C 1
ATOM 1653 O O . GLY A 1 200 ? -12.830 -11.999 -10.585 1.00 59.34 200 GLY A O 1
ATOM 1654 N N . LYS A 1 201 ? -14.679 -11.812 -11.844 1.00 42.12 201 LYS A N 1
ATOM 1655 C CA . LYS A 1 201 ? -14.655 -10.334 -12.018 1.00 42.12 201 LYS A CA 1
ATOM 1656 C C . LYS A 1 201 ? -15.452 -9.548 -10.959 1.00 42.12 201 LYS A C 1
ATOM 1658 O O . LYS A 1 201 ? -15.671 -8.353 -11.138 1.00 42.12 201 LYS A O 1
ATOM 1663 N N . LYS A 1 202 ? -15.953 -10.195 -9.904 1.00 48.00 202 LYS A N 1
ATOM 1664 C CA . LYS A 1 202 ? -16.744 -9.531 -8.856 1.00 48.00 202 LYS A CA 1
ATOM 1665 C C . LYS A 1 202 ? -16.016 -9.622 -7.520 1.00 48.00 202 LYS A C 1
ATOM 1667 O O . LYS A 1 202 ? -15.561 -10.695 -7.140 1.00 48.00 202 LYS A O 1
ATOM 1672 N N . GLU A 1 203 ? -15.924 -8.489 -6.827 1.00 50.69 203 GLU A N 1
ATOM 1673 C CA . GLU A 1 203 ? -15.564 -8.444 -5.410 1.00 50.69 203 GLU A CA 1
ATOM 1674 C C . GLU A 1 203 ? -16.619 -9.258 -4.657 1.00 50.69 203 GLU A C 1
ATOM 1676 O O . GLU A 1 203 ? -17.819 -8.980 -4.763 1.00 50.69 203 GLU A O 1
ATOM 1681 N N . GLN A 1 204 ? -16.210 -10.316 -3.957 1.00 48.94 204 GLN A N 1
ATOM 1682 C CA . GLN A 1 204 ? -17.143 -10.962 -3.051 1.00 48.94 204 GLN A CA 1
ATOM 1683 C C . GLN A 1 204 ? -17.373 -10.001 -1.883 1.00 48.94 204 GLN A C 1
ATOM 1685 O O . GLN A 1 204 ? -16.533 -9.873 -1.000 1.00 48.94 204 GLN A O 1
ATOM 1690 N N . ASN A 1 205 ? -18.565 -9.405 -1.815 1.00 44.38 205 ASN A N 1
ATOM 1691 C CA . ASN A 1 205 ? -19.103 -8.789 -0.591 1.00 44.38 205 ASN A CA 1
ATOM 1692 C C . ASN A 1 205 ? -19.296 -9.812 0.560 1.00 44.38 205 ASN A C 1
ATOM 1694 O O . ASN A 1 205 ? -19.899 -9.491 1.578 1.00 44.38 205 ASN A O 1
ATOM 1698 N N . GLN A 1 206 ? -18.826 -11.053 0.392 1.00 45.25 206 GLN A N 1
ATOM 1699 C CA . GLN A 1 206 ? -18.961 -12.182 1.312 1.00 45.25 206 GLN A CA 1
ATOM 1700 C C . GLN A 1 206 ? -17.626 -12.628 1.916 1.00 45.25 206 GLN A C 1
ATOM 1702 O O . GLN A 1 206 ? -17.511 -13.752 2.395 1.00 45.25 206 GLN A O 1
ATOM 1707 N N . SER A 1 207 ? -16.612 -11.767 1.963 1.00 52.88 207 SER A N 1
ATOM 1708 C CA . SER A 1 207 ? -15.514 -11.982 2.901 1.00 52.88 207 SER A CA 1
ATOM 1709 C C . SER A 1 207 ? -16.027 -11.846 4.337 1.00 52.88 207 SER A C 1
ATOM 1711 O O . SER A 1 207 ? -16.000 -10.756 4.895 1.00 52.88 207 SER A O 1
ATOM 1713 N N . ASN A 1 208 ? -16.557 -12.948 4.889 1.00 59.62 208 ASN A N 1
ATOM 1714 C CA . ASN A 1 208 ? -16.958 -13.177 6.282 1.00 59.62 208 ASN A CA 1
ATOM 1715 C C . ASN A 1 208 ? -17.181 -11.886 7.083 1.00 59.62 208 ASN A C 1
ATOM 1717 O O . ASN A 1 208 ? -16.423 -11.577 8.004 1.00 59.62 208 ASN A O 1
ATOM 1721 N N . ILE A 1 209 ? -18.195 -11.101 6.703 1.00 66.00 209 ILE A N 1
ATOM 1722 C CA . ILE A 1 209 ? -18.604 -9.951 7.504 1.00 66.00 209 ILE A CA 1
ATOM 1723 C C . ILE A 1 209 ? -19.348 -10.528 8.701 1.00 66.00 209 ILE A C 1
ATOM 1725 O O . ILE A 1 209 ? -20.489 -10.973 8.578 1.00 66.00 209 ILE A O 1
ATOM 1729 N N . ILE A 1 210 ? -18.689 -10.550 9.852 1.00 64.88 210 ILE A N 1
ATOM 1730 C CA . ILE A 1 210 ? -19.268 -11.019 11.106 1.00 64.88 210 ILE A CA 1
ATOM 1731 C C . ILE A 1 210 ? -19.535 -9.775 11.945 1.00 64.88 210 ILE A C 1
ATOM 1733 O O . ILE A 1 210 ? -18.626 -8.994 12.215 1.00 64.88 210 ILE A O 1
ATOM 1737 N N . ASN A 1 211 ? -20.798 -9.555 12.318 1.00 71.56 211 ASN A N 1
ATOM 1738 C CA . ASN A 1 211 ? -21.225 -8.402 13.123 1.00 71.56 211 ASN A CA 1
ATOM 1739 C C . ASN A 1 211 ? -20.812 -7.031 12.543 1.00 71.56 211 ASN A C 1
ATOM 1741 O O . ASN A 1 211 ? -20.489 -6.110 13.286 1.00 71.56 211 ASN A O 1
ATOM 1745 N N . GLY A 1 212 ? -20.809 -6.883 11.212 1.00 80.06 212 GLY A N 1
ATOM 1746 C CA . GLY A 1 212 ? -20.443 -5.623 10.547 1.00 80.06 212 GLY A CA 1
ATOM 1747 C C . GLY A 1 212 ? -18.935 -5.364 10.432 1.00 80.06 212 GLY A C 1
ATOM 1748 O O . GLY A 1 212 ? -18.539 -4.284 9.994 1.00 80.06 212 GLY A O 1
ATOM 1749 N N . ALA A 1 213 ? -18.091 -6.341 10.779 1.00 87.25 213 ALA A N 1
ATOM 1750 C CA . ALA A 1 213 ? -16.644 -6.277 10.602 1.00 87.25 213 ALA A CA 1
ATOM 1751 C C . ALA A 1 213 ? -16.151 -7.338 9.610 1.00 87.25 213 ALA A C 1
ATOM 1753 O O . ALA A 1 213 ? -16.546 -8.501 9.673 1.00 87.25 213 ALA A O 1
ATOM 1754 N N . ARG A 1 214 ? -15.267 -6.935 8.693 1.00 91.69 214 ARG A N 1
ATOM 1755 C CA . ARG A 1 214 ? -14.565 -7.824 7.763 1.00 91.69 214 ARG A CA 1
ATOM 1756 C C . ARG A 1 214 ? -13.397 -8.486 8.486 1.00 91.69 214 ARG A C 1
ATOM 1758 O O . ARG A 1 214 ? -12.495 -7.791 8.953 1.00 91.69 214 ARG A O 1
ATOM 1765 N N . VAL A 1 215 ? -13.394 -9.813 8.550 1.00 93.25 215 VAL A N 1
ATOM 1766 C CA . VAL A 1 215 ? -12.268 -10.587 9.098 1.00 93.25 215 VAL A CA 1
ATOM 1767 C C . VAL A 1 215 ? -11.050 -10.456 8.178 1.00 93.25 215 VAL A C 1
ATOM 1769 O O . VAL A 1 215 ? -11.184 -10.539 6.957 1.00 93.25 215 VAL A O 1
ATOM 1772 N N . LEU A 1 216 ? -9.865 -10.229 8.750 1.00 93.50 216 LEU A N 1
ATOM 1773 C CA . LEU A 1 216 ? -8.608 -10.173 8.001 1.00 93.50 216 LEU A CA 1
ATOM 1774 C C . LEU A 1 216 ? -8.237 -11.554 7.447 1.00 93.50 216 LEU A C 1
ATOM 1776 O O . LEU A 1 216 ? -8.591 -12.588 8.008 1.00 93.50 216 LEU A O 1
ATOM 1780 N N . GLY A 1 217 ? -7.492 -11.583 6.343 1.00 91.81 217 GLY A N 1
ATOM 1781 C CA . GLY A 1 217 ? -6.996 -12.845 5.804 1.00 91.81 217 GLY A CA 1
ATOM 1782 C C . GLY A 1 217 ? -5.750 -13.346 6.523 1.00 91.81 217 GLY A C 1
ATOM 1783 O O . GLY A 1 217 ? -5.077 -12.615 7.258 1.00 91.81 217 GLY A O 1
ATOM 1784 N N . GLU A 1 218 ? -5.410 -14.605 6.256 1.00 88.31 218 GLU A N 1
ATOM 1785 C CA . GLU A 1 218 ? -4.314 -15.300 6.924 1.00 88.31 218 GLU A CA 1
ATOM 1786 C C . GLU A 1 218 ? -2.984 -14.538 6.869 1.00 88.31 218 GLU A C 1
ATOM 1788 O O . GLU A 1 218 ? -2.626 -13.866 5.890 1.00 88.31 218 GLU A O 1
ATOM 1793 N N . ASN A 1 219 ? -2.204 -14.666 7.942 1.00 87.88 219 ASN A N 1
ATOM 1794 C CA . ASN A 1 219 ? -0.866 -14.103 8.006 1.00 87.88 219 ASN A CA 1
ATOM 1795 C C . ASN A 1 219 ? 0.136 -14.919 7.192 1.00 87.88 219 ASN A C 1
ATOM 1797 O O . ASN A 1 219 ? 0.850 -15.766 7.713 1.00 87.88 219 ASN A O 1
ATOM 1801 N N . SER A 1 220 ? 0.248 -14.578 5.906 1.00 83.25 220 SER A N 1
ATOM 1802 C CA . SER A 1 220 ? 1.267 -15.116 4.993 1.00 83.25 220 SER A CA 1
ATOM 1803 C C . SER A 1 220 ? 2.686 -14.556 5.226 1.00 83.25 220 SER A C 1
ATOM 1805 O O . SER A 1 220 ? 3.541 -14.650 4.343 1.00 83.25 220 SER A O 1
ATOM 1807 N N . GLY A 1 221 ? 2.958 -13.933 6.377 1.00 86.25 221 GLY A N 1
ATOM 1808 C CA . GLY A 1 221 ? 4.257 -13.361 6.729 1.00 86.25 221 GLY A CA 1
ATOM 1809 C C . GLY A 1 221 ? 4.535 -11.995 6.089 1.00 86.25 221 GLY A C 1
ATOM 1810 O O . GLY A 1 221 ? 3.631 -11.202 5.820 1.00 86.25 221 GLY A O 1
ATOM 1811 N N . LYS A 1 222 ? 5.821 -11.685 5.859 1.00 86.81 222 LYS A N 1
ATOM 1812 C CA . LYS A 1 222 ? 6.253 -10.379 5.321 1.00 86.81 222 LYS A CA 1
ATOM 1813 C C . LYS A 1 222 ? 5.667 -10.122 3.933 1.00 86.81 222 LYS A C 1
ATOM 1815 O O . LYS A 1 222 ? 5.844 -10.945 3.035 1.00 86.81 222 LYS A O 1
ATOM 1820 N N . PHE A 1 223 ? 5.070 -8.942 3.745 1.00 89.56 223 PHE A N 1
ATOM 1821 C CA . PHE A 1 223 ? 4.474 -8.508 2.475 1.00 89.56 223 PHE A CA 1
ATOM 1822 C C . PHE A 1 223 ? 5.457 -8.542 1.297 1.00 89.56 223 PHE A C 1
ATOM 1824 O O . PHE A 1 223 ? 5.125 -9.012 0.214 1.00 89.56 223 PHE A O 1
ATOM 1831 N N . LEU A 1 224 ? 6.687 -8.096 1.526 1.00 90.00 224 LEU A N 1
ATOM 1832 C CA . LEU A 1 224 ? 7.800 -8.241 0.600 1.00 90.00 224 LEU A CA 1
ATOM 1833 C C . LEU A 1 224 ? 9.093 -8.220 1.417 1.00 90.00 224 LEU A C 1
ATOM 1835 O O . LEU A 1 224 ? 9.204 -7.484 2.401 1.00 90.00 224 LEU A O 1
ATOM 1839 N N . ARG A 1 225 ? 10.066 -9.061 1.058 1.00 88.69 225 ARG A N 1
ATOM 1840 C CA . ARG A 1 225 ? 11.377 -9.033 1.713 1.00 88.69 225 ARG A CA 1
ATOM 1841 C C . ARG A 1 225 ? 12.160 -7.808 1.249 1.00 88.69 225 ARG A C 1
ATOM 1843 O O . ARG A 1 225 ? 12.108 -7.446 0.079 1.00 88.69 225 ARG A O 1
ATOM 1850 N N . LYS A 1 226 ? 12.911 -7.197 2.166 1.00 88.38 226 LYS A N 1
ATOM 1851 C CA . LYS A 1 226 ? 13.853 -6.136 1.806 1.00 88.38 226 LYS A CA 1
ATOM 1852 C C . LYS A 1 226 ? 14.930 -6.724 0.897 1.00 88.38 226 LYS A C 1
ATOM 1854 O O . LYS A 1 226 ? 15.526 -7.746 1.240 1.00 88.38 226 LYS A O 1
ATOM 1859 N N . ILE A 1 227 ? 15.159 -6.074 -0.232 1.00 87.62 227 ILE A N 1
ATOM 1860 C CA . ILE A 1 227 ? 16.187 -6.453 -1.194 1.00 87.62 227 ILE A CA 1
ATOM 1861 C C . ILE A 1 227 ? 17.521 -5.875 -0.724 1.00 87.62 227 ILE A C 1
ATOM 1863 O O . ILE A 1 227 ? 17.558 -4.727 -0.267 1.00 87.62 227 ILE A O 1
ATOM 1867 N N . LYS A 1 228 ? 18.579 -6.685 -0.773 1.00 78.88 228 LYS A N 1
ATOM 1868 C CA . LYS A 1 228 ? 19.929 -6.282 -0.367 1.00 78.88 228 LYS A CA 1
ATOM 1869 C C . LYS A 1 228 ? 20.656 -5.559 -1.491 1.00 78.88 228 LYS A C 1
ATOM 1871 O O . LYS A 1 228 ? 20.531 -5.988 -2.658 1.00 78.88 228 LYS A O 1
#

Foldseek 3Di:
DDPVVVPDDDLVQLLCCLQDVDPDPDDQDLQSNLQSLLQVLLDQVVPDPDDDDSVVSLVCCCVQVQPLQQVLLCQLQDCLLVVVQWAFDDDPVNQCVLPVPDPLSVVLVVLLVCLVVQLCCCVPVVVRSSRSLVSLSVSSVSLVVQCVVLVSSPDPDPVSSSSNSNVSLVSQLSSLVSCCVRRVVLSQVSCQQSLWHDDPPDTPPPSPCDPRIRRGHDCPDGSDDRGD

Secondary structure (DSSP, 8-state):
--GGGT----HHHHHHHHH-SS-------HHHHHHHHHHHHHS-TTTS-----HHHHHHHHIIIIIIIIIHHHHHHT-TTT-TT-EEE---HHHHHHHHTT-HHHHHHHHHHHHHHHHHHIIIIIS--HHHHHHHHHHHHHHHHHHHHHH-TTT---HHHHHHHHHHHHHHHHHHHHHHTTT-HHHHHHHHHHTT--EETTEE-TTS-EETTEEEPPP--S-SSPPP-

pLDDT: mean 89.21, std 12.63, range [42.12, 98.75]